Protein AF-0000000085037532 (afdb_homodimer)

Secondary structure (DSSP, 8-state):
-HHHHHHHHHHHS-EEHHHHHHHHHHHH-TT----HHHHHHHHHHHHHTTSEEEEE-SS-SS--EEEEE-HHHHHHHHHHHHSPPP-STTHHHHHHHHHTTGGGS-HHHHHHHHHHHHHHHHHHHHHHHHHHHHHHH-SSS-HHHHHHHHHHHHHHHHHHHHHHHHHHHHHHHHHHH-/-HHHHHHHHHHHS-EEHHHHHHHHHHHH-TT----HHHHHHHHHHHHHTTSEEEEE-SS-SS--EEEEE-HHHHHHHHHHHHSPPP-STTHHHHHHHHHHTGGGS-HHHHHHHHHHHHHHHHHHHHHHHHHHHHHHH-SSS-HHHHHHHHHHHHHHHHHHHHHHHHHHHHHHHHHHH-

Radius of gyration: 23.36 Å; Cα contacts (8 Å, |Δi|>4): 372; chains: 2; bounding box: 41×68×59 Å

InterPro domains:
  IPR005149 Transcription regulator PadR, N-terminal [PF03551] (6-78)
  IPR036388 Winged helix-like DNA-binding domain superfamily [G3DSA:1.10.10.10] (1-97)
  IPR036390 Winged helix DNA-binding domain superfamily [SSF46785] (3-176)

Structure (mmCIF, N/CA/C/O backbone):
data_AF-0000000085037532-model_v1
#
loop_
_entity.id
_entity.type
_entity.pdbx_description
1 polymer 'Transcriptional regulator, PadR family'
#
loop_
_atom_site.group_PDB
_atom_site.id
_atom_site.type_symbol
_atom_site.label_atom_id
_atom_site.label_alt_id
_atom_site.label_comp_id
_atom_site.label_asym_id
_atom_site.label_entity_id
_atom_site.label_seq_id
_atom_site.pdbx_PDB_ins_code
_atom_site.Cartn_x
_atom_site.Cartn_y
_atom_site.Cartn_z
_atom_site.occupancy
_atom_site.B_iso_or_equiv
_atom_site.auth_seq_id
_atom_site.auth_comp_id
_atom_site.auth_asym_id
_atom_site.auth_atom_id
_atom_site.pdbx_PDB_model_num
ATOM 1 N N . MET A 1 1 ? -7.027 13.961 -2.547 1 72 1 MET A N 1
ATOM 2 C CA . MET A 1 1 ? -6.051 13.57 -1.533 1 72 1 MET A CA 1
ATOM 3 C C . MET A 1 1 ? -4.891 14.562 -1.485 1 72 1 MET A C 1
ATOM 5 O O . MET A 1 1 ? -4.527 15.047 -0.413 1 72 1 MET A O 1
ATOM 9 N N . TYR A 1 2 ? -4.621 15.164 -2.596 1 84.19 2 TYR A N 1
ATOM 10 C CA . TYR A 1 2 ? -3.467 16.047 -2.576 1 84.19 2 TYR A CA 1
ATOM 11 C C . TYR A 1 2 ? -3.854 17.438 -2.07 1 84.19 2 TYR A C 1
ATOM 13 O O . TYR A 1 2 ? -3.02 18.156 -1.519 1 84.19 2 TYR A O 1
ATOM 21 N N . GLU A 1 3 ? -5.141 17.641 -2.223 1 92.69 3 GLU A N 1
ATOM 22 C CA . GLU A 1 3 ? -5.633 18.906 -1.706 1 92.69 3 GLU A CA 1
ATOM 23 C C . GLU A 1 3 ? -5.492 18.984 -0.189 1 92.69 3 GLU A C 1
ATOM 25 O O . GLU A 1 3 ? -5.039 20 0.35 1 92.69 3 GLU A O 1
ATOM 30 N N . LEU A 1 4 ? -5.898 17.938 0.462 1 93.31 4 LEU A N 1
ATOM 31 C CA . LEU A 1 4 ? -5.785 17.891 1.916 1 93.31 4 LEU A CA 1
ATOM 32 C C . LEU A 1 4 ? -4.328 18.016 2.352 1 93.31 4 LEU A C 1
ATOM 34 O O . LEU A 1 4 ? -4.023 18.75 3.295 1 93.31 4 LEU A O 1
ATOM 38 N N . PHE A 1 5 ? -3.496 17.375 1.651 1 90.75 5 PHE A N 1
ATOM 39 C CA . PHE A 1 5 ? -2.076 17.438 1.981 1 90.75 5 PHE A CA 1
ATOM 40 C C . PHE A 1 5 ? -1.549 18.859 1.847 1 90.75 5 PHE A C 1
ATOM 42 O O . PHE A 1 5 ? -0.904 19.375 2.762 1 90.75 5 PHE A O 1
ATOM 49 N N . VAL A 1 6 ? -1.817 19.484 0.755 1 92.81 6 VAL A N 1
ATOM 50 C CA . VAL A 1 6 ? -1.291 20.812 0.474 1 92.81 6 VAL A CA 1
ATOM 51 C C . VAL A 1 6 ? -1.832 21.812 1.496 1 92.81 6 VAL A C 1
ATOM 53 O O . VAL A 1 6 ? -1.067 22.562 2.102 1 92.81 6 VAL A O 1
ATOM 56 N N . LEU A 1 7 ? -3.107 21.781 1.647 1 96.06 7 LEU A N 1
ATOM 57 C CA . LEU A 1 7 ? -3.707 22.719 2.598 1 96.06 7 LEU A CA 1
ATOM 58 C C . LEU A 1 7 ? -3.203 22.453 4.012 1 96.06 7 LEU A C 1
ATOM 60 O O . LEU A 1 7 ? -2.957 23.391 4.773 1 96.06 7 LEU A O 1
ATOM 64 N N . GLY A 1 8 ? -3.111 21.156 4.312 1 93.81 8 GLY A N 1
ATOM 65 C CA . GLY A 1 8 ? -2.584 20.812 5.621 1 93.81 8 GLY A CA 1
ATOM 66 C C . GLY A 1 8 ? -1.182 21.344 5.863 1 93.81 8 GLY A C 1
ATOM 67 O O . GLY A 1 8 ? -0.888 21.875 6.934 1 93.81 8 GLY A O 1
ATOM 68 N N . GLN A 1 9 ? -0.351 21.188 4.875 1 91.06 9 GLN A N 1
ATOM 69 C CA . GLN A 1 9 ? 1.008 21.703 4.98 1 91.06 9 GLN A CA 1
ATOM 70 C C . GLN A 1 9 ? 1.006 23.219 5.148 1 91.06 9 GLN A C 1
ATOM 72 O O . GLN A 1 9 ? 1.756 23.766 5.965 1 91.06 9 GLN A O 1
ATOM 77 N N . LEU 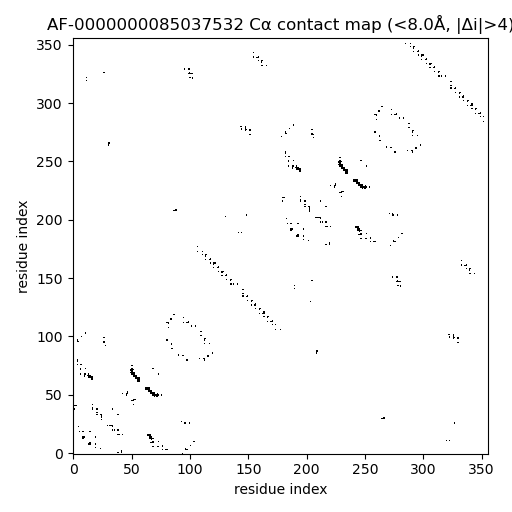A 1 10 ? 0.14 23.859 4.484 1 93.69 10 LEU A N 1
ATOM 78 C CA . LEU A 1 10 ? 0.091 25.312 4.496 1 93.69 10 LEU A CA 1
ATOM 79 C C . LEU A 1 10 ? -0.542 25.828 5.785 1 93.69 10 LEU A C 1
ATOM 81 O O . LEU A 1 10 ? -0.4 27 6.125 1 93.69 10 LEU A O 1
ATOM 85 N N . MET A 1 11 ? -1.295 25.016 6.441 1 94.25 11 MET A N 1
ATOM 86 C CA . MET A 1 11 ? -1.805 25.375 7.766 1 94.25 11 MET A CA 1
ATOM 87 C C . MET A 1 11 ? -0.66 25.656 8.734 1 94.25 11 MET A C 1
ATOM 89 O O . MET A 1 11 ? -0.802 26.453 9.648 1 94.25 11 MET A O 1
ATOM 93 N N . ASP A 1 12 ? 0.434 25 8.508 1 90.19 12 ASP A N 1
ATOM 94 C CA . ASP A 1 12 ? 1.577 25.141 9.406 1 90.19 12 ASP A CA 1
ATOM 95 C C . ASP A 1 12 ? 2.438 26.328 9.016 1 90.19 12 ASP A C 1
ATOM 97 O O . ASP A 1 12 ? 2.867 27.109 9.875 1 90.19 12 ASP A O 1
ATOM 101 N N . GLN A 1 13 ? 2.705 26.438 7.762 1 89.62 13 GLN A N 1
ATOM 102 C CA . GLN A 1 13 ? 3.51 27.547 7.273 1 89.62 13 GLN A CA 1
ATOM 103 C C . GLN A 1 13 ? 3.367 27.703 5.762 1 89.62 13 GLN A C 1
ATOM 105 O O . GLN A 1 13 ? 3.074 26.734 5.055 1 89.62 13 GLN A O 1
ATOM 110 N N . PRO A 1 14 ? 3.59 28.953 5.32 1 92.12 14 PRO A N 1
ATOM 111 C CA . PRO A 1 14 ? 3.668 29.125 3.867 1 92.12 14 PRO A CA 1
ATOM 112 C C . PRO A 1 14 ? 4.785 28.312 3.232 1 92.12 14 PRO A C 1
ATOM 114 O O . PRO A 1 14 ? 5.836 28.109 3.848 1 92.12 14 PRO A O 1
ATOM 117 N N . MET A 1 15 ? 4.496 27.781 2.062 1 91.44 15 MET A N 1
ATOM 118 C CA . MET A 1 15 ? 5.484 26.938 1.407 1 91.44 15 MET A CA 1
ATOM 119 C C . MET A 1 15 ? 5.484 27.156 -0.101 1 91.44 15 MET A C 1
ATOM 121 O O . MET A 1 15 ? 4.469 27.562 -0.673 1 91.44 15 MET A O 1
ATOM 125 N N . THR A 1 16 ? 6.664 26.938 -0.68 1 89.19 16 THR A N 1
ATOM 126 C CA . THR A 1 16 ? 6.762 26.922 -2.135 1 89.19 16 THR A CA 1
ATOM 127 C C . THR A 1 16 ? 6.336 25.562 -2.699 1 89.19 16 THR A C 1
ATOM 129 O O . THR A 1 16 ? 6.215 24.594 -1.957 1 89.19 16 THR A O 1
ATOM 132 N N . GLY A 1 17 ? 6.039 25.578 -4.031 1 86.31 17 GLY A N 1
ATOM 133 C CA . GLY A 1 17 ? 5.762 24.312 -4.68 1 86.31 17 GLY A CA 1
ATOM 134 C C . GLY A 1 17 ? 6.855 23.281 -4.465 1 86.31 17 GLY A C 1
ATOM 135 O O . GLY A 1 17 ? 6.574 22.094 -4.285 1 86.31 17 GLY A O 1
ATOM 136 N N . TYR A 1 18 ? 8.039 23.781 -4.426 1 83.44 18 TYR A N 1
ATOM 137 C CA . TYR A 1 18 ? 9.195 22.922 -4.215 1 83.44 18 TYR A CA 1
ATOM 138 C C . TYR A 1 18 ? 9.164 22.312 -2.816 1 83.44 18 TYR A C 1
ATOM 140 O O . TYR A 1 18 ? 9.406 21.109 -2.65 1 83.44 18 TYR A O 1
ATOM 148 N N . GLN A 1 19 ? 8.938 23.062 -1.861 1 84.81 19 GLN A N 1
ATOM 149 C CA . GLN A 1 19 ? 8.875 22.594 -0.481 1 84.81 19 GLN A CA 1
ATOM 150 C C . GLN A 1 19 ? 7.73 21.594 -0.29 1 84.81 19 GLN A C 1
ATOM 152 O O . GLN A 1 19 ? 7.883 20.594 0.407 1 84.81 19 GLN A O 1
ATOM 157 N N . LEU A 1 20 ? 6.613 21.844 -0.925 1 86.88 20 LEU A N 1
ATOM 158 C CA . LEU A 1 20 ? 5.453 20.969 -0.833 1 86.88 20 LEU A CA 1
ATOM 159 C C . LEU A 1 20 ? 5.758 19.609 -1.461 1 86.88 20 LEU A C 1
ATOM 161 O O . LEU A 1 20 ? 5.391 18.562 -0.907 1 86.88 20 LEU A O 1
ATOM 165 N N . ARG A 1 21 ? 6.43 19.656 -2.529 1 82.06 21 ARG A N 1
ATOM 166 C CA . ARG A 1 21 ? 6.805 18.406 -3.199 1 82.06 21 ARG A CA 1
ATOM 167 C C . ARG A 1 21 ? 7.75 17.578 -2.332 1 82.06 21 ARG A C 1
ATOM 169 O O . ARG A 1 21 ? 7.598 16.359 -2.229 1 82.06 21 ARG A O 1
ATOM 176 N N . LYS A 1 22 ? 8.688 18.188 -1.718 1 79.25 22 LYS A N 1
ATOM 177 C CA . LYS A 1 22 ? 9.641 17.5 -0.842 1 79.25 22 LYS A CA 1
ATOM 178 C C . LYS A 1 22 ? 8.938 16.891 0.368 1 79.25 22 LYS A C 1
ATOM 180 O O . LYS A 1 22 ? 9.25 15.781 0.78 1 79.25 22 LYS A O 1
ATOM 185 N N . ALA A 1 23 ? 7.996 17.641 0.864 1 78.94 23 ALA A N 1
ATOM 186 C CA . ALA A 1 23 ? 7.246 17.172 2.027 1 78.94 23 ALA A CA 1
ATOM 187 C C . ALA A 1 23 ? 6.391 15.961 1.672 1 78.94 23 ALA A C 1
ATOM 189 O O . ALA A 1 23 ? 6.242 15.039 2.479 1 78.94 23 ALA A O 1
ATOM 190 N N . LEU A 1 24 ? 5.805 16.016 0.572 1 77 24 LEU A N 1
ATOM 191 C CA . LEU A 1 24 ? 4.941 14.922 0.127 1 77 24 LEU A CA 1
ATOM 192 C C . LEU A 1 24 ? 5.723 13.617 0.015 1 77 24 LEU A C 1
ATOM 194 O O . LEU A 1 24 ? 5.207 12.547 0.343 1 77 24 LEU A O 1
ATOM 198 N N . LYS A 1 25 ? 6.93 13.641 -0.383 1 70.75 25 LYS A N 1
ATOM 199 C CA . LYS A 1 25 ? 7.781 12.461 -0.513 1 70.75 25 LYS A CA 1
ATOM 200 C C . LYS A 1 25 ? 7.98 11.773 0.835 1 70.75 25 LYS A C 1
ATOM 202 O O . LYS A 1 25 ? 8.039 10.547 0.91 1 70.75 25 LYS A O 1
ATOM 207 N N . PHE A 1 26 ? 7.977 12.57 1.818 1 66.5 26 PHE A N 1
ATOM 208 C CA . PHE A 1 26 ? 8.203 12.039 3.158 1 66.5 26 PHE A CA 1
ATOM 209 C C . PHE A 1 26 ? 6.941 11.367 3.691 1 66.5 26 PHE A C 1
ATOM 211 O O . PHE A 1 26 ? 7.02 10.445 4.504 1 66.5 26 PHE A O 1
ATOM 218 N N . ILE A 1 27 ? 5.816 11.844 3.178 1 64.19 27 ILE A N 1
ATOM 219 C CA . ILE A 1 27 ? 4.551 11.344 3.711 1 64.19 27 ILE A CA 1
ATOM 220 C C . ILE A 1 27 ? 4.164 10.047 3.002 1 64.19 27 ILE A C 1
ATOM 222 O O . ILE A 1 27 ? 3.744 9.086 3.645 1 64.19 27 ILE A O 1
ATOM 226 N N . VAL A 1 28 ? 4.168 10.07 1.724 1 63.44 28 VAL A N 1
ATOM 227 C CA . VAL A 1 28 ? 3.623 8.961 0.956 1 63.44 28 VAL A CA 1
ATOM 228 C C . VAL A 1 28 ? 4.691 7.879 0.775 1 63.44 28 VAL A C 1
ATOM 230 O O . VAL A 1 28 ? 4.367 6.707 0.575 1 63.44 28 VAL A O 1
ATOM 233 N N . GLY A 1 29 ? 5.855 8.102 1.158 1 62.69 29 GLY A N 1
ATOM 234 C CA . GLY A 1 29 ? 6.938 7.141 1.017 1 62.69 29 GLY A CA 1
ATOM 235 C C . GLY A 1 29 ? 7.762 7.348 -0.241 1 62.69 29 GLY A C 1
ATOM 236 O O . GLY A 1 29 ? 7.316 8.023 -1.175 1 62.69 29 GLY A O 1
ATOM 237 N N . GLU A 1 30 ? 8.891 6.898 -0.122 1 59.81 30 GLU A N 1
ATOM 238 C CA . GLU A 1 30 ? 9.883 7.102 -1.173 1 59.81 30 GLU A CA 1
ATOM 239 C C . GLU A 1 30 ? 9.414 6.512 -2.5 1 59.81 30 GLU A C 1
ATOM 241 O O . GLU A 1 30 ? 9.867 6.93 -3.566 1 59.81 30 GLU A O 1
ATOM 246 N N . GLU A 1 31 ? 8.469 5.703 -2.338 1 61.81 31 GLU A N 1
ATOM 247 C CA . GLU A 1 31 ? 8.031 5.02 -3.551 1 61.81 31 GLU A CA 1
ATOM 248 C C . GLU A 1 31 ? 7.02 5.855 -4.324 1 61.81 31 GLU A C 1
ATOM 250 O O . GLU A 1 31 ? 6.809 5.633 -5.52 1 61.81 31 GLU A O 1
ATOM 255 N N . GLN A 1 32 ? 6.422 6.801 -3.652 1 58.25 32 GLN A N 1
ATOM 256 C CA . GLN A 1 32 ? 5.375 7.594 -4.285 1 58.25 32 GLN A CA 1
ATOM 257 C C . GLN A 1 32 ? 5.922 8.922 -4.797 1 58.25 32 GLN A C 1
ATOM 259 O O . GLN A 1 32 ? 6.637 9.625 -4.078 1 58.25 32 GLN A O 1
ATOM 264 N N . THR A 1 33 ? 6.281 9.016 -6.164 1 55.62 33 THR A N 1
ATOM 265 C CA . THR A 1 33 ? 6.738 10.281 -6.738 1 55.62 33 THR A CA 1
ATOM 266 C C . THR A 1 33 ? 5.551 11.133 -7.172 1 55.62 33 THR A C 1
ATOM 268 O O . THR A 1 33 ? 4.691 10.68 -7.93 1 55.62 33 THR A O 1
ATOM 271 N N . VAL A 1 34 ? 5.039 11.906 -6.262 1 59.03 34 VAL A N 1
ATOM 272 C CA . VAL A 1 34 ? 4.09 12.883 -6.785 1 59.03 34 VAL A CA 1
ATOM 273 C C . VAL A 1 34 ? 4.797 13.812 -7.766 1 59.03 34 VAL A C 1
ATOM 275 O O . VAL A 1 34 ? 5.797 14.445 -7.418 1 59.03 34 VAL A O 1
ATOM 278 N N . SER A 1 35 ? 4.43 13.648 -8.961 1 60.62 35 SER A N 1
ATOM 279 C CA . SER A 1 35 ? 5.074 14.43 -10.008 1 60.62 35 SER A CA 1
ATOM 280 C C . SER A 1 35 ? 4.742 15.914 -9.867 1 60.62 35 SER A C 1
ATOM 282 O O . SER A 1 35 ? 3.736 16.281 -9.258 1 60.62 35 SER A O 1
ATOM 284 N N . TYR A 1 36 ? 5.668 16.781 -10.227 1 65.94 36 TYR A N 1
ATOM 285 C CA . TYR A 1 36 ? 5.473 18.219 -10.383 1 65.94 36 TYR A CA 1
ATOM 286 C C . TYR A 1 36 ? 4.219 18.5 -11.203 1 65.94 36 TYR A C 1
ATOM 288 O O . TYR A 1 36 ? 3.521 19.484 -10.953 1 65.94 36 TYR A O 1
ATOM 296 N N . GLY A 1 37 ? 3.932 17.594 -11.883 1 72.19 37 GLY A N 1
ATOM 297 C CA . GLY A 1 37 ? 2.801 17.781 -12.773 1 72.19 37 GLY A CA 1
ATOM 298 C C . GLY A 1 37 ? 1.463 17.734 -12.062 1 72.19 37 GLY A C 1
ATOM 299 O O . GLY A 1 37 ? 0.492 18.344 -12.508 1 72.19 37 GLY A O 1
ATOM 300 N N . VAL A 1 38 ? 1.479 17.219 -11 1 76.88 38 VAL A N 1
ATOM 301 C CA . VAL A 1 38 ? 0.219 17.109 -10.273 1 76.88 38 VAL A CA 1
ATOM 302 C C . VAL A 1 38 ? 0.084 18.266 -9.281 1 76.88 38 VAL A C 1
ATOM 304 O O . VAL A 1 38 ? -1.002 18.828 -9.117 1 76.88 38 VAL A O 1
ATOM 307 N N . LEU A 1 39 ? 1.181 18.75 -8.727 1 84.5 39 LEU A N 1
ATOM 308 C CA . LEU A 1 39 ? 1.165 19.719 -7.629 1 84.5 39 LEU A CA 1
ATOM 309 C C . LEU A 1 39 ? 0.857 21.109 -8.141 1 84.5 39 LEU A C 1
ATOM 311 O O . LEU A 1 39 ? 0.069 21.844 -7.527 1 84.5 39 LEU A O 1
ATOM 315 N N . TYR A 1 40 ? 1.45 21.406 -9.266 1 84.88 40 TYR A N 1
ATOM 316 C CA . TYR A 1 40 ? 1.337 22.781 -9.711 1 84.88 40 TYR A CA 1
ATOM 317 C C . TYR A 1 40 ? -0.071 23.078 -10.219 1 84.88 40 TYR A C 1
ATOM 319 O O . TYR A 1 40 ? -0.659 24.109 -9.867 1 84.88 40 TYR A O 1
ATOM 327 N N . PRO A 1 41 ? -0.595 22.266 -11.023 1 90.31 41 PRO A N 1
ATOM 328 C CA . PRO A 1 41 ? -1.999 22.484 -11.383 1 90.31 41 PRO A CA 1
ATOM 329 C C . PRO A 1 41 ? -2.916 22.547 -10.156 1 90.31 41 PRO A C 1
ATOM 331 O O . PRO A 1 41 ? -3.885 23.297 -10.141 1 90.31 41 PRO A O 1
ATOM 334 N N . LEU A 1 42 ? -2.613 21.812 -9.18 1 92.5 42 LEU A N 1
ATOM 335 C CA . LEU A 1 42 ? -3.398 21.828 -7.953 1 92.5 42 LEU A CA 1
ATOM 336 C C . LEU A 1 42 ? -3.277 23.172 -7.25 1 92.5 42 LEU A C 1
ATOM 338 O O . LEU A 1 42 ? -4.277 23.734 -6.797 1 92.5 42 LEU A O 1
ATOM 342 N N . LEU A 1 43 ? -2.094 23.656 -7.215 1 92.81 43 LEU A N 1
ATOM 343 C CA . LEU A 1 43 ? -1.884 24.953 -6.586 1 92.81 43 LEU A CA 1
ATOM 344 C C . LEU A 1 43 ? -2.639 26.047 -7.336 1 92.81 43 LEU A C 1
ATOM 346 O O . LEU A 1 43 ? -3.227 26.938 -6.719 1 92.81 43 LEU A O 1
ATOM 350 N N . ASP A 1 44 ? -2.59 25.938 -8.617 1 92.81 44 ASP A N 1
ATOM 351 C CA . ASP A 1 44 ? -3.314 26.891 -9.438 1 92.81 44 ASP A CA 1
ATOM 352 C C . ASP A 1 44 ? -4.816 26.828 -9.164 1 92.81 44 ASP A C 1
ATOM 354 O O . ASP A 1 44 ? -5.477 27.859 -9.055 1 92.81 44 ASP A O 1
ATOM 358 N N . LYS A 1 45 ? -5.297 25.656 -9.102 1 96.25 45 LYS A N 1
ATOM 359 C CA . LYS A 1 45 ? -6.715 25.453 -8.82 1 96.25 45 LYS A CA 1
ATOM 360 C C . LYS A 1 45 ? -7.094 26.016 -7.453 1 96.25 45 LYS A C 1
ATOM 362 O O . LYS A 1 45 ? -8.125 26.672 -7.312 1 96.25 45 LYS A O 1
ATOM 367 N N . LEU A 1 46 ? -6.305 25.781 -6.465 1 97.19 46 LEU A N 1
ATOM 368 C CA . LEU A 1 46 ? -6.559 26.281 -5.113 1 97.19 46 LEU A CA 1
ATOM 369 C C . LEU A 1 46 ? -6.543 27.797 -5.078 1 97.19 46 LEU A C 1
ATOM 371 O O . LEU A 1 46 ? -7.34 28.422 -4.363 1 97.19 46 LEU A O 1
ATOM 375 N N . LYS A 1 47 ? -5.633 28.359 -5.793 1 96.31 47 LYS A N 1
ATOM 376 C CA . LYS A 1 47 ? -5.555 29.812 -5.895 1 96.31 47 LYS A CA 1
ATOM 377 C C . LYS A 1 47 ? -6.809 30.391 -6.547 1 96.31 47 LYS A C 1
ATOM 379 O O . LYS A 1 47 ? -7.371 31.375 -6.062 1 96.31 47 LYS A O 1
ATOM 384 N N . GLN A 1 48 ? -7.176 29.75 -7.617 1 96.69 48 GLN A N 1
ATOM 385 C CA . GLN A 1 48 ? -8.375 30.188 -8.328 1 96.69 48 GLN A CA 1
ATOM 386 C C . GLN A 1 48 ? -9.602 30.125 -7.426 1 96.69 48 GLN A C 1
ATOM 388 O O . GLN A 1 48 ? -10.5 30.969 -7.527 1 96.69 48 GLN A O 1
ATOM 393 N N . GLN A 1 49 ? -9.609 29.172 -6.57 1 97.56 49 GLN A N 1
ATOM 394 C CA . GLN A 1 49 ? -10.727 28.969 -5.652 1 97.56 49 GLN A CA 1
ATOM 395 C C . GLN A 1 49 ? -10.57 29.844 -4.402 1 97.56 49 GLN A C 1
ATOM 397 O O . GLN A 1 49 ? -11.383 29.766 -3.482 1 97.56 49 GLN A O 1
ATOM 402 N N . GLN A 1 50 ? -9.492 30.578 -4.34 1 97.75 50 GLN A N 1
ATOM 403 C CA . GLN A 1 50 ? -9.188 31.516 -3.273 1 97.75 50 GLN A CA 1
ATOM 404 C C . GLN A 1 50 ? -8.945 30.797 -1.952 1 97.75 50 GLN A C 1
ATOM 406 O O . GLN A 1 50 ? -9.234 31.344 -0.881 1 97.75 50 GLN A O 1
ATOM 411 N N . LEU A 1 51 ? -8.516 29.578 -2.08 1 98.25 51 LEU A N 1
ATOM 412 C CA . LEU A 1 51 ? -8.18 28.797 -0.892 1 98.25 51 LEU A CA 1
ATOM 413 C C . LEU A 1 51 ? -6.75 29.078 -0.445 1 98.25 51 LEU A C 1
ATOM 415 O O . LEU A 1 51 ? -6.395 28.812 0.707 1 98.25 51 LEU A O 1
ATOM 419 N N . ILE A 1 52 ? -5.934 29.5 -1.396 1 97.94 52 ILE A N 1
ATOM 420 C CA . ILE A 1 52 ? -4.574 29.922 -1.091 1 97.94 52 ILE A CA 1
ATOM 421 C C . ILE A 1 52 ? -4.262 31.219 -1.852 1 97.94 52 ILE A C 1
ATOM 423 O O . ILE A 1 52 ? -4.988 31.594 -2.775 1 97.94 52 ILE A O 1
ATOM 427 N N . LYS A 1 53 ? -3.256 31.938 -1.354 1 96.56 53 LYS A N 1
ATOM 428 C CA . LYS A 1 53 ? -2.643 33.031 -2.074 1 96.56 53 LYS A CA 1
ATOM 429 C C . LYS A 1 53 ? -1.169 32.781 -2.363 1 96.56 53 LYS A C 1
ATOM 431 O O . LYS A 1 53 ? -0.514 32.031 -1.62 1 96.56 53 LYS A O 1
ATOM 436 N N . GLN A 1 54 ? -0.76 33.156 -3.525 1 90.94 54 GLN A N 1
ATOM 437 C CA . GLN A 1 54 ? 0.646 32.969 -3.875 1 90.94 54 GLN A CA 1
ATOM 438 C C . GLN A 1 54 ? 1.336 34.312 -4.07 1 90.94 54 GLN A C 1
ATOM 440 O O . GLN A 1 54 ? 0.822 35.188 -4.777 1 90.94 54 GLN A O 1
ATOM 445 N N . ASN A 1 55 ? 2.291 34.594 -3.275 1 83.38 55 ASN A N 1
ATOM 446 C CA . ASN A 1 55 ? 3.059 35.812 -3.369 1 83.38 55 ASN A CA 1
ATOM 447 C C . ASN A 1 55 ? 4.496 35.562 -3.811 1 83.38 55 ASN A C 1
ATOM 449 O O . ASN A 1 55 ? 5.07 34.531 -3.482 1 83.38 55 ASN A O 1
ATOM 453 N N . ALA A 1 56 ? 4.914 36.438 -4.824 1 72 56 ALA A N 1
ATOM 454 C CA . ALA A 1 56 ? 6.309 36.344 -5.25 1 72 56 ALA A CA 1
ATOM 455 C C . ALA A 1 56 ? 7.254 36.5 -4.062 1 72 56 ALA A C 1
ATOM 457 O O . ALA A 1 56 ? 6.984 37.312 -3.154 1 72 56 ALA A O 1
ATOM 458 N N . THR A 1 57 ? 8.047 35.469 -3.869 1 63 57 THR A N 1
ATOM 459 C CA . THR A 1 57 ? 9.039 35.656 -2.811 1 63 57 THR A CA 1
ATOM 460 C C . THR A 1 57 ? 10.07 36.719 -3.195 1 63 57 THR A C 1
ATOM 462 O O . THR A 1 57 ? 10.383 36.875 -4.375 1 63 57 THR A O 1
ATOM 465 N N . ALA A 1 58 ? 10.258 37.781 -2.26 1 56.38 58 ALA A N 1
ATOM 466 C CA . ALA A 1 58 ? 11.211 38.875 -2.496 1 56.38 58 ALA A CA 1
ATOM 467 C C . ALA A 1 58 ? 12.523 38.344 -3.061 1 56.38 58 ALA A C 1
ATOM 469 O O . ALA A 1 58 ? 13.148 38.969 -3.914 1 56.38 58 ALA A O 1
ATOM 470 N N . ASN A 1 59 ? 13.148 37.531 -2.293 1 52.12 59 ASN A N 1
ATOM 471 C CA . ASN A 1 59 ? 14.562 37.312 -2.543 1 52.12 59 ASN A CA 1
ATOM 472 C C . ASN A 1 59 ? 14.773 36.375 -3.725 1 52.12 59 ASN A C 1
ATOM 474 O O . ASN A 1 59 ? 15.914 36 -4.035 1 52.12 59 ASN A O 1
ATOM 478 N N . ALA A 1 60 ? 13.789 35.531 -4.02 1 50.97 60 ALA A N 1
ATOM 479 C CA . ALA A 1 60 ? 14.281 34.438 -4.832 1 50.97 60 ALA A CA 1
ATOM 480 C C . ALA A 1 60 ? 14.344 34.812 -6.309 1 50.97 60 ALA A C 1
ATOM 482 O O . ALA A 1 60 ? 13.453 35.5 -6.812 1 50.97 60 ALA A O 1
ATOM 483 N N . THR A 1 61 ? 15.531 35.031 -6.742 1 47.44 61 THR A N 1
ATOM 484 C CA . THR A 1 61 ? 15.852 35.156 -8.164 1 47.44 61 THR A CA 1
ATOM 485 C C . THR A 1 61 ? 14.805 34.438 -9.008 1 47.44 61 THR A C 1
ATOM 487 O O . THR A 1 61 ? 14.484 34.875 -10.117 1 47.44 61 THR A O 1
ATOM 490 N N . ARG A 1 62 ? 14.906 33.156 -8.773 1 53.19 62 ARG A N 1
ATOM 491 C CA . ARG A 1 62 ? 13.953 32.406 -9.602 1 53.19 62 ARG A CA 1
ATOM 492 C C . ARG A 1 62 ? 12.555 32.438 -9 1 53.19 62 ARG A C 1
ATOM 494 O O . ARG A 1 62 ? 12.398 32.375 -7.785 1 53.19 62 ARG A O 1
ATOM 501 N N . SER A 1 63 ? 11.594 33.031 -9.602 1 55.34 63 SER A N 1
ATOM 502 C CA . SER A 1 63 ? 10.195 33.344 -9.359 1 55.34 63 SER A CA 1
ATOM 503 C C . SER A 1 63 ? 9.508 32.281 -8.516 1 55.34 63 SER A C 1
ATOM 505 O O . SER A 1 63 ? 8.711 31.5 -9.023 1 55.34 63 SER A O 1
ATOM 507 N N . GLN A 1 64 ? 10.141 31.781 -7.426 1 69.06 64 GLN A N 1
ATOM 508 C CA . GLN A 1 64 ? 9.406 30.781 -6.676 1 69.06 64 GLN A CA 1
ATOM 509 C C . GLN A 1 64 ? 8.32 31.406 -5.809 1 69.06 64 GLN A C 1
ATOM 511 O O . GLN A 1 64 ? 8.586 32.375 -5.082 1 69.06 64 GLN A O 1
ATOM 516 N N . LYS A 1 65 ? 7.055 31.188 -6.148 1 83.94 65 LYS A N 1
ATOM 517 C CA . LYS A 1 65 ? 5.895 31.719 -5.441 1 83.94 65 LYS A CA 1
ATOM 518 C C . LYS A 1 65 ? 5.613 30.938 -4.164 1 83.94 65 LYS A C 1
ATOM 520 O O . LYS A 1 65 ? 5.68 29.703 -4.16 1 83.94 65 LYS A O 1
ATOM 525 N N . GLN A 1 66 ? 5.566 31.703 -3.08 1 91.94 66 GLN A N 1
ATOM 526 C CA . GLN A 1 66 ? 5.16 31.109 -1.817 1 91.94 66 GLN A CA 1
ATOM 527 C C . GLN A 1 66 ? 3.639 31.047 -1.697 1 91.94 66 GLN A C 1
ATOM 529 O O . GLN A 1 66 ? 2.957 32.062 -1.922 1 91.94 66 GLN A O 1
ATOM 534 N N . ALA A 1 67 ? 3.209 29.891 -1.39 1 94.69 67 ALA A N 1
ATOM 535 C CA . ALA A 1 67 ? 1.774 29.703 -1.18 1 94.69 67 ALA A CA 1
ATOM 536 C C . ALA A 1 67 ? 1.407 29.891 0.289 1 94.69 67 ALA A C 1
ATOM 538 O O . ALA A 1 67 ? 2.121 29.438 1.181 1 94.69 67 ALA A O 1
ATOM 539 N N . GLU A 1 68 ? 0.375 30.703 0.48 1 96.56 68 GLU A N 1
ATOM 540 C CA . GLU A 1 68 ? -0.185 30.922 1.811 1 96.56 68 GLU A CA 1
ATOM 541 C C . GLU A 1 68 ? -1.669 30.578 1.849 1 96.56 68 GLU A C 1
ATOM 543 O O . GLU A 1 68 ? -2.412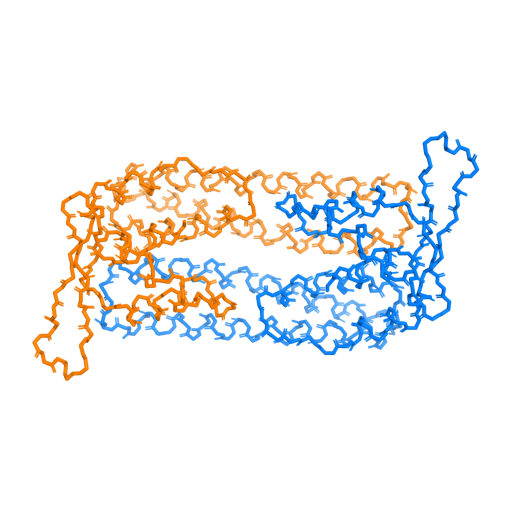 30.891 0.918 1 96.56 68 GLU A O 1
ATOM 548 N N . ILE A 1 69 ? -2.045 29.906 2.918 1 97.38 69 ILE A N 1
ATOM 549 C CA . ILE A 1 69 ? -3.436 29.484 3.041 1 97.38 69 ILE A CA 1
ATOM 550 C C . ILE A 1 69 ? -4.305 30.656 3.457 1 97.38 69 ILE A C 1
ATOM 552 O O . ILE A 1 69 ? -3.869 31.516 4.227 1 97.38 69 ILE A O 1
ATOM 556 N N . THR A 1 70 ? -5.504 30.766 2.947 1 98.12 70 THR A N 1
ATOM 557 C CA . THR A 1 70 ? -6.469 31.797 3.305 1 98.12 70 THR A CA 1
ATOM 558 C C . THR A 1 70 ? -7.438 31.281 4.367 1 98.12 70 THR A C 1
ATOM 560 O O . THR A 1 70 ? -7.352 30.125 4.789 1 98.12 70 THR A O 1
ATOM 563 N N . ALA A 1 71 ? -8.352 32.219 4.871 1 98.06 71 ALA A N 1
ATOM 564 C CA . ALA A 1 71 ? -9.398 31.797 5.805 1 98.06 71 ALA A CA 1
ATOM 565 C C . ALA A 1 71 ? -10.289 30.719 5.195 1 98.06 71 ALA A C 1
ATOM 567 O O . ALA A 1 71 ? -10.664 29.75 5.871 1 98.06 71 ALA A O 1
ATOM 568 N N . ALA A 1 72 ? -10.602 30.875 3.969 1 98.31 72 ALA A N 1
ATOM 569 C CA . ALA A 1 72 ? -11.406 29.891 3.262 1 98.31 72 ALA A CA 1
ATOM 570 C C . ALA A 1 72 ? -10.656 28.562 3.135 1 98.31 72 ALA A C 1
ATOM 572 O O . ALA A 1 72 ? -11.258 27.5 3.23 1 98.31 72 ALA A O 1
ATOM 573 N N . GLY A 1 73 ? -9.359 28.641 2.852 1 98.25 73 GLY A N 1
ATOM 574 C CA . GLY A 1 73 ? -8.523 27.453 2.787 1 98.25 73 GLY A CA 1
ATOM 575 C C . GLY A 1 73 ? -8.469 26.688 4.098 1 98.25 73 GLY A C 1
ATOM 576 O O . GLY A 1 73 ? -8.469 25.453 4.105 1 98.25 73 GLY A O 1
ATOM 577 N N . ARG A 1 74 ? -8.422 27.469 5.176 1 97.81 74 ARG A N 1
ATOM 578 C CA . ARG A 1 74 ? -8.422 26.844 6.5 1 97.81 74 ARG A CA 1
ATOM 579 C C . ARG A 1 74 ? -9.711 26.078 6.754 1 97.81 74 ARG A C 1
ATOM 581 O O . ARG A 1 74 ? -9.68 24.969 7.297 1 97.81 74 ARG A O 1
ATOM 588 N N . GLN A 1 75 ? -10.789 26.719 6.359 1 97.81 75 GLN A N 1
ATOM 589 C CA . GLN A 1 75 ? -12.07 26.047 6.512 1 97.81 75 GLN A CA 1
ATOM 590 C C . GLN A 1 75 ? -12.141 24.797 5.652 1 97.81 75 GLN A C 1
ATOM 592 O O . GLN A 1 75 ? -12.641 23.75 6.098 1 97.81 75 GLN A O 1
ATOM 597 N N . GLN A 1 76 ? -11.648 24.906 4.461 1 97.69 76 GLN A N 1
ATOM 598 C CA . GLN A 1 76 ? -11.641 23.766 3.555 1 97.69 76 GLN A CA 1
ATOM 599 C C . GLN A 1 76 ? -10.789 22.625 4.113 1 97.69 76 GLN A C 1
ATOM 601 O O . GLN A 1 76 ? -11.164 21.453 3.998 1 97.69 76 GLN A O 1
ATOM 606 N N . PHE A 1 77 ? -9.688 22.984 4.668 1 97.56 77 PHE A N 1
ATOM 607 C CA . PHE A 1 77 ? -8.852 21.984 5.309 1 97.56 77 PHE A CA 1
ATOM 608 C C . PHE A 1 77 ? -9.648 21.203 6.359 1 97.56 77 PHE A C 1
ATOM 610 O O . PHE A 1 77 ? -9.633 19.984 6.375 1 97.56 77 PHE A O 1
ATOM 617 N N . HIS A 1 78 ? -10.305 21.906 7.188 1 96.75 78 HIS A N 1
ATOM 618 C CA . HIS A 1 78 ? -11.047 21.281 8.273 1 96.75 78 HIS A CA 1
ATOM 619 C C . HIS A 1 78 ? -12.172 20.406 7.73 1 96.75 78 HIS A C 1
ATOM 621 O O . HIS A 1 78 ? -12.406 19.297 8.242 1 96.75 78 HIS A O 1
ATOM 627 N N . ASP A 1 79 ? -12.812 20.891 6.695 1 96.81 79 ASP A N 1
ATOM 628 C CA . ASP A 1 79 ? -13.867 20.109 6.07 1 96.81 79 ASP A CA 1
ATOM 629 C C . ASP A 1 79 ? -13.32 18.797 5.508 1 96.81 79 ASP A C 1
ATOM 631 O O . ASP A 1 79 ? -13.914 17.734 5.695 1 96.81 79 ASP A O 1
ATOM 635 N N . LEU A 1 80 ? -12.203 18.875 4.855 1 96.25 80 LEU A N 1
ATOM 636 C CA . LEU A 1 80 ? -11.609 17.734 4.18 1 96.25 80 LEU A CA 1
ATOM 637 C C . LEU A 1 80 ? -11.086 16.719 5.195 1 96.25 80 LEU A C 1
ATOM 639 O O . LEU A 1 80 ? -11.281 15.508 5.031 1 96.25 80 LEU A O 1
ATOM 643 N N . VAL A 1 81 ? -10.414 17.203 6.227 1 95.88 81 VAL A N 1
ATOM 644 C CA . VAL A 1 81 ? -9.75 16.312 7.168 1 95.88 81 VAL A CA 1
ATOM 645 C C . VAL A 1 81 ? -10.805 15.539 7.965 1 95.88 81 VAL A C 1
ATOM 647 O O . VAL A 1 81 ? -10.555 14.414 8.414 1 95.88 81 VAL A O 1
ATOM 650 N N . LEU A 1 82 ? -12.023 16.109 8.117 1 95.44 82 LEU A N 1
ATOM 651 C CA . LEU A 1 82 ? -13.078 15.477 8.906 1 95.44 82 LEU A CA 1
ATOM 652 C C . LEU A 1 82 ? -14.055 14.727 8.008 1 95.44 82 LEU A C 1
ATOM 654 O O . LEU A 1 82 ? -14.953 14.039 8.5 1 95.44 82 LEU A O 1
ATOM 658 N N . GLU A 1 83 ? -13.891 14.867 6.742 1 94.75 83 GLU A N 1
ATOM 659 C CA . GLU A 1 83 ? -14.773 14.188 5.789 1 94.75 83 GLU A CA 1
ATOM 660 C C . GLU A 1 83 ? -14.656 12.672 5.922 1 94.75 83 GLU A C 1
ATOM 662 O O . GLU A 1 83 ? -13.555 12.133 6.055 1 94.75 83 GLU A O 1
ATOM 667 N N . PRO A 1 84 ? -15.812 11.992 5.965 1 90.38 84 PRO A N 1
ATOM 668 C CA . PRO A 1 84 ? -15.75 10.523 5.977 1 90.38 84 PRO A CA 1
ATOM 669 C C . PRO A 1 84 ? -14.93 9.961 4.82 1 90.38 84 PRO A C 1
ATOM 671 O O . PRO A 1 84 ? -14.953 10.508 3.715 1 90.38 84 PRO A O 1
ATOM 674 N N . VAL A 1 85 ? -14.203 8.906 5.16 1 89.69 85 VAL A N 1
ATOM 675 C CA . VAL A 1 85 ? -13.312 8.328 4.16 1 89.69 85 VAL A CA 1
ATOM 676 C C . VAL A 1 85 ? -14.008 7.164 3.459 1 89.69 85 VAL A C 1
ATOM 678 O O . VAL A 1 85 ? -14.539 6.266 4.113 1 89.69 85 VAL A O 1
ATOM 681 N N . THR A 1 86 ? -14.008 7.254 2.156 1 83.44 86 THR A N 1
ATOM 682 C CA . THR A 1 86 ? -14.547 6.164 1.352 1 83.44 86 THR A CA 1
ATOM 683 C C . THR A 1 86 ? -13.555 5.012 1.263 1 83.44 86 THR A C 1
ATOM 685 O O . THR A 1 86 ? -12.352 5.234 1.126 1 83.44 86 THR A O 1
ATOM 688 N N . ILE A 1 87 ? -14.141 3.846 1.322 1 79 87 ILE A N 1
ATOM 689 C CA . ILE A 1 87 ? -13.281 2.666 1.283 1 79 87 ILE A CA 1
ATOM 690 C C . ILE A 1 87 ? -12.906 2.344 -0.163 1 79 87 ILE A C 1
ATOM 692 O O . ILE A 1 87 ? -13.766 1.951 -0.957 1 79 87 ILE A O 1
ATOM 696 N N . ASN A 1 88 ? -11.664 2.545 -0.471 1 78.94 88 ASN A N 1
ATOM 697 C CA . ASN A 1 88 ? -11.102 2.213 -1.777 1 78.94 88 ASN A CA 1
ATOM 698 C C . ASN A 1 88 ? -9.586 2.059 -1.714 1 78.94 88 ASN A C 1
ATOM 700 O O . ASN A 1 88 ? -9.023 1.879 -0.634 1 78.94 88 ASN A O 1
ATOM 704 N N . LYS A 1 89 ? -8.93 2.039 -2.822 1 75.12 89 LYS A N 1
ATOM 705 C CA . LYS A 1 89 ? -7.492 1.792 -2.885 1 75.12 89 LYS A CA 1
ATOM 706 C C . LYS A 1 89 ? -6.707 2.947 -2.271 1 75.12 89 LYS A C 1
ATOM 708 O O . LYS A 1 89 ? -5.539 2.789 -1.909 1 75.12 89 LYS A O 1
ATOM 713 N N . GLN A 1 90 ? -7.273 4.102 -2.084 1 80.06 90 GLN A N 1
ATOM 714 C CA . GLN A 1 90 ? -6.578 5.281 -1.574 1 80.06 90 GLN A CA 1
ATOM 715 C C . GLN A 1 90 ? -6.879 5.496 -0.092 1 80.06 90 GLN A C 1
ATOM 717 O O . GLN A 1 90 ? -6.332 6.406 0.53 1 80.06 90 GLN A O 1
ATOM 722 N N . THR A 1 91 ? -7.707 4.602 0.459 1 87.62 91 THR A N 1
ATOM 723 C CA . THR A 1 91 ? -8.188 4.797 1.822 1 87.62 91 THR A CA 1
ATOM 724 C C . THR A 1 91 ? -7.016 4.848 2.803 1 87.62 91 THR A C 1
ATOM 726 O O . THR A 1 91 ? -6.957 5.73 3.66 1 87.62 91 THR A O 1
ATOM 729 N N . GLN A 1 92 ? -6.09 3.914 2.633 1 86.94 92 GLN A N 1
ATOM 730 C CA . GLN A 1 92 ? -4.934 3.863 3.525 1 86.94 92 GLN A CA 1
ATOM 731 C C . GLN A 1 92 ? -4.137 5.16 3.465 1 86.94 92 GLN A C 1
ATOM 733 O O . GLN A 1 92 ? -3.787 5.73 4.5 1 86.94 92 GLN A O 1
ATOM 738 N N . LEU A 1 93 ? -3.898 5.598 2.342 1 84.69 93 LEU A N 1
ATOM 739 C CA . LEU A 1 93 ? -3.137 6.824 2.137 1 84.69 93 LEU A CA 1
ATOM 740 C C . LEU A 1 93 ? -3.875 8.023 2.713 1 84.69 93 LEU A C 1
ATOM 742 O O . LEU A 1 93 ? -3.26 8.914 3.311 1 84.69 93 LEU A O 1
ATOM 746 N N . THR A 1 94 ? -5.172 8.055 2.514 1 89.56 94 THR A N 1
ATOM 747 C CA . THR A 1 94 ? -5.984 9.156 3.025 1 89.56 94 THR A CA 1
ATOM 748 C C . THR A 1 94 ? -5.855 9.258 4.543 1 89.56 94 THR A C 1
ATOM 750 O O . THR A 1 94 ? -5.676 10.352 5.082 1 89.56 94 THR A O 1
ATOM 753 N N . PHE A 1 95 ? -5.93 8.164 5.184 1 90.31 95 PHE A N 1
ATOM 754 C CA . PHE A 1 95 ? -5.816 8.164 6.637 1 90.31 95 PHE A CA 1
ATOM 755 C C . PHE A 1 95 ? -4.41 8.57 7.07 1 90.31 95 PHE A C 1
ATOM 757 O O . PHE A 1 95 ? -4.238 9.258 8.078 1 90.31 95 PHE A O 1
ATOM 764 N N . GLN A 1 96 ? -3.473 8.125 6.312 1 87.88 96 GLN A N 1
ATOM 765 C CA . GLN A 1 96 ? -2.102 8.516 6.629 1 87.88 96 GLN A CA 1
ATOM 766 C C . GLN A 1 96 ? -1.921 10.023 6.535 1 87.88 96 GLN A C 1
ATOM 768 O O . GLN A 1 96 ? -1.265 10.633 7.387 1 87.88 96 GLN A O 1
ATOM 773 N N . ILE A 1 97 ? -2.492 10.625 5.617 1 89.19 97 ILE A N 1
ATOM 774 C CA . ILE A 1 97 ? -2.414 12.07 5.453 1 89.19 97 ILE A CA 1
ATOM 775 C C . ILE A 1 97 ? -3.164 12.758 6.59 1 89.19 97 ILE A C 1
ATOM 777 O O . ILE A 1 97 ? -2.658 13.711 7.188 1 89.19 97 ILE A O 1
ATOM 781 N N . LYS A 1 98 ? -4.387 12.281 6.852 1 92.75 98 LYS A N 1
ATOM 782 C CA . LYS A 1 98 ? -5.16 12.859 7.949 1 92.75 98 LYS A CA 1
ATOM 783 C C . LYS A 1 98 ? -4.371 12.82 9.258 1 92.75 98 LYS A C 1
ATOM 785 O O . LYS A 1 98 ? -4.348 13.797 10 1 92.75 98 LYS A O 1
ATOM 790 N N . CYS A 1 99 ? -3.688 11.727 9.484 1 91.06 99 CYS A N 1
ATOM 791 C CA . CYS A 1 99 ? -2.969 11.523 10.742 1 91.06 99 CYS A CA 1
ATOM 792 C C . CYS A 1 99 ? -1.749 12.43 10.82 1 91.06 99 CYS A C 1
ATOM 794 O O . CYS A 1 99 ? -1.252 12.711 11.914 1 91.06 99 CYS A O 1
ATOM 796 N N . ARG A 1 100 ? -1.282 12.93 9.711 1 88.06 100 ARG A N 1
ATOM 797 C CA . ARG A 1 100 ? -0.14 13.836 9.68 1 88.06 100 ARG A CA 1
ATOM 798 C C . ARG A 1 100 ? -0.517 15.211 10.219 1 88.06 100 ARG A C 1
ATOM 800 O O . ARG A 1 100 ? 0.356 16.016 10.555 1 88.06 100 ARG A O 1
ATOM 807 N N . PHE A 1 101 ? -1.803 15.445 10.328 1 91.81 101 PHE A N 1
ATOM 808 C CA . PHE A 1 101 ? -2.232 16.797 10.703 1 91.81 101 PHE A CA 1
ATOM 809 C C . PHE A 1 101 ? -3.111 16.75 11.945 1 91.81 101 PHE A C 1
ATOM 811 O O . PHE A 1 101 ? -3.953 17.625 12.148 1 91.81 101 PHE A O 1
ATOM 818 N N . LEU A 1 102 ? -2.934 15.75 12.734 1 92.12 102 LEU A N 1
ATOM 819 C CA . LEU A 1 102 ? -3.729 15.617 13.953 1 92.12 102 LEU A CA 1
ATOM 820 C C . LEU A 1 102 ? -3.496 16.812 14.883 1 92.12 102 LEU A C 1
ATOM 822 O O . LEU A 1 102 ? -4.41 17.234 15.594 1 92.12 102 LEU A O 1
ATOM 826 N N . HIS A 1 103 ? -2.309 17.391 14.867 1 90 103 HIS A N 1
ATOM 827 C CA . HIS A 1 103 ? -1.963 18.5 15.75 1 90 103 HIS A CA 1
ATOM 828 C C . HIS A 1 103 ? -2.811 19.734 15.453 1 90 103 HIS A C 1
ATOM 830 O O . HIS A 1 103 ? -2.902 20.641 16.281 1 90 103 HIS A O 1
ATOM 836 N N . LEU A 1 104 ? -3.4 19.766 14.266 1 93.56 104 LEU A N 1
ATOM 837 C CA . LEU A 1 104 ? -4.199 20.922 13.844 1 93.56 104 LEU A CA 1
ATOM 838 C C . LEU A 1 104 ? -5.66 20.75 14.258 1 93.56 104 LEU A C 1
ATOM 840 O O . LEU A 1 104 ? -6.48 21.641 14.039 1 93.56 104 LEU A O 1
ATOM 844 N N . LEU A 1 105 ? -5.984 19.625 14.898 1 94.81 105 LEU A N 1
ATOM 845 C CA . LEU A 1 105 ? -7.363 19.281 15.234 1 94.81 105 LEU A CA 1
ATOM 846 C C . LEU A 1 105 ? -7.59 19.328 16.734 1 94.81 105 LEU A C 1
ATOM 848 O O . LEU A 1 105 ? -6.641 19.219 17.516 1 94.81 105 LEU A O 1
ATOM 852 N N . THR A 1 106 ? -8.867 19.547 17.094 1 94.31 106 THR A N 1
ATOM 853 C CA . THR A 1 106 ? -9.234 19.438 18.5 1 94.31 106 THR A CA 1
ATOM 854 C C . THR A 1 106 ? -9.156 17.984 18.969 1 94.31 106 THR A C 1
ATOM 856 O O . THR A 1 106 ? -9.094 17.078 18.156 1 94.31 106 THR A O 1
ATOM 859 N N . GLY A 1 107 ? -9.141 17.781 20.25 1 93.31 107 GLY A N 1
ATOM 860 C CA . GLY A 1 107 ? -9.109 16.438 20.797 1 93.31 107 GLY A CA 1
ATOM 861 C C . GLY A 1 107 ? -10.234 15.562 20.281 1 93.31 107 GLY A C 1
ATOM 862 O O . GLY A 1 107 ? -10 14.406 19.906 1 93.31 107 GLY A O 1
ATOM 863 N N . ASP A 1 108 ? -11.445 16.125 20.25 1 94.62 108 ASP A N 1
ATOM 864 C CA . ASP A 1 108 ? -12.602 15.383 19.766 1 94.62 108 ASP A CA 1
ATOM 865 C C . ASP A 1 108 ? -12.438 15.031 18.281 1 94.62 108 ASP A C 1
ATOM 867 O O . ASP A 1 108 ? -12.789 13.93 17.859 1 94.62 108 ASP A O 1
ATOM 871 N N . GLU A 1 109 ? -11.914 15.922 17.547 1 95.19 109 GLU A N 1
ATOM 872 C CA . GLU A 1 109 ? -11.711 15.703 16.125 1 95.19 109 GLU A CA 1
ATOM 873 C C . GLU A 1 109 ? -10.633 14.656 15.867 1 95.19 109 GLU A C 1
ATOM 875 O O . GLU A 1 109 ? -10.758 13.836 14.953 1 95.19 109 GLU A O 1
ATOM 880 N N . GLN A 1 110 ? -9.586 14.719 16.688 1 95.19 110 GLN A N 1
ATOM 881 C CA . GLN A 1 110 ? -8.539 13.703 16.609 1 95.19 110 GLN A CA 1
ATOM 882 C C . GLN A 1 110 ? -9.109 12.305 16.844 1 95.19 110 GLN A C 1
ATOM 884 O O . GLN A 1 110 ? -8.812 11.367 16.109 1 95.19 110 GLN A O 1
ATOM 889 N N . GLN A 1 111 ? -9.938 12.219 17.859 1 94.81 111 GLN A N 1
ATOM 890 C CA . GLN A 1 111 ? -10.547 10.938 18.203 1 94.81 111 GLN A CA 1
ATOM 891 C C . GLN A 1 111 ? -11.422 10.422 17.062 1 94.81 111 GLN A C 1
ATOM 893 O O . GLN A 1 111 ? -11.406 9.227 16.766 1 94.81 111 GLN A O 1
ATOM 898 N N . ARG A 1 112 ? -12.109 11.328 16.5 1 95 112 ARG A N 1
ATOM 899 C CA . ARG A 1 112 ? -12.992 10.953 15.398 1 95 112 ARG A CA 1
ATOM 900 C C . ARG A 1 112 ? -12.188 10.383 14.234 1 95 112 ARG A C 1
ATOM 902 O O . ARG A 1 112 ? -12.523 9.32 13.703 1 95 112 ARG A O 1
ATOM 909 N N . VAL A 1 113 ? -11.117 11.07 13.852 1 95.62 113 VAL A N 1
ATOM 910 C CA . VAL A 1 113 ? -10.273 10.641 12.75 1 95.62 113 VAL A CA 1
ATOM 911 C C . VAL A 1 113 ? -9.672 9.273 13.062 1 95.62 113 VAL A C 1
ATOM 913 O O . VAL A 1 113 ? -9.703 8.367 12.219 1 95.62 113 VAL A O 1
ATOM 916 N N . LEU A 1 114 ? -9.188 9.07 14.258 1 95.44 114 LEU A N 1
ATOM 917 C CA . LEU A 1 114 ? -8.531 7.828 14.656 1 95.44 114 LEU A CA 1
ATOM 918 C C . LEU A 1 114 ? -9.547 6.691 14.75 1 95.44 114 LEU A C 1
ATOM 920 O O . LEU A 1 114 ? -9.234 5.547 14.422 1 95.44 114 LEU A O 1
ATOM 924 N N . LYS A 1 115 ? -10.719 6.996 15.195 1 95.25 115 LYS A N 1
ATOM 925 C CA . LYS A 1 115 ? -11.766 5.98 15.266 1 95.25 115 LYS A CA 1
ATOM 926 C C . LYS A 1 115 ? -12.18 5.512 13.875 1 95.25 115 LYS A C 1
ATOM 928 O O . LYS A 1 115 ? -12.406 4.32 13.656 1 95.25 115 LYS A O 1
ATOM 933 N N . ASP A 1 116 ? -12.273 6.438 13 1 95.44 116 ASP A N 1
ATOM 934 C CA . ASP A 1 116 ? -12.555 6.074 11.609 1 95.44 116 ASP A CA 1
ATOM 935 C C . ASP A 1 116 ? -11.438 5.195 11.047 1 95.44 116 ASP A C 1
ATOM 937 O O . ASP A 1 116 ? -11.711 4.223 10.336 1 95.44 116 ASP A O 1
ATOM 941 N N . PHE A 1 117 ? -10.266 5.559 11.352 1 94.75 117 PHE A N 1
ATOM 942 C CA . PHE A 1 117 ? -9.125 4.766 10.906 1 94.75 117 PHE A CA 1
ATOM 943 C C . PHE A 1 117 ? -9.18 3.365 11.5 1 94.75 117 PHE A C 1
ATOM 945 O O . PHE A 1 117 ? -8.914 2.381 10.812 1 94.75 117 PHE A O 1
ATOM 952 N N . GLN A 1 118 ? -9.5 3.309 12.719 1 94.62 118 GLN A N 1
ATOM 953 C CA . GLN A 1 118 ? -9.625 2.029 13.406 1 94.62 118 GLN A CA 1
ATOM 954 C C . GLN A 1 118 ? -10.695 1.154 12.766 1 94.62 118 GLN A C 1
ATOM 956 O O . GLN A 1 118 ? -10.5 -0.051 12.594 1 94.62 118 GLN A O 1
ATOM 961 N N . GLN A 1 119 ? -11.773 1.797 12.469 1 94.12 119 GLN A N 1
ATOM 962 C CA . GLN A 1 119 ? -12.844 1.059 11.805 1 94.12 119 GLN A CA 1
ATOM 963 C C . GLN A 1 119 ? -12.367 0.471 10.477 1 94.12 119 GLN A C 1
ATOM 965 O O . GLN A 1 119 ? -12.68 -0.679 10.156 1 94.12 119 GLN A O 1
ATOM 970 N N . PHE A 1 120 ? -11.664 1.23 9.781 1 92.62 120 PHE A N 1
ATOM 971 C CA . PHE A 1 120 ? -11.102 0.759 8.523 1 92.62 120 PHE A CA 1
ATOM 972 C C . PHE A 1 120 ? -10.125 -0.391 8.766 1 92.62 120 PHE A C 1
ATOM 974 O O . PHE A 1 120 ? -10.188 -1.415 8.078 1 92.62 120 PHE A O 1
ATOM 981 N N . SER A 1 121 ? -9.258 -0.206 9.695 1 93.19 121 SER A N 1
ATOM 982 C CA . SER A 1 121 ? -8.266 -1.224 10.031 1 93.19 121 SER A CA 1
ATOM 983 C C . SER A 1 121 ? -8.938 -2.527 10.453 1 93.19 121 SER A C 1
ATOM 985 O O . SER A 1 121 ? -8.508 -3.609 10.039 1 93.19 121 SER A O 1
ATOM 987 N N . GLN A 1 122 ? -9.984 -2.406 11.234 1 93 122 GLN A N 1
ATOM 988 C CA . GLN A 1 122 ? -10.695 -3.586 11.719 1 93 122 GLN A CA 1
ATOM 989 C C . GLN A 1 122 ? -11.453 -4.273 10.586 1 93 122 GLN A C 1
ATOM 991 O O . GLN A 1 122 ? -11.562 -5.5 10.562 1 93 122 GLN A O 1
ATOM 996 N N . PHE A 1 123 ? -11.953 -3.473 9.773 1 90.5 123 PHE A N 1
ATOM 997 C CA . PHE A 1 123 ? -12.609 -4.023 8.594 1 90.5 123 PHE A CA 1
ATOM 998 C C . PHE A 1 123 ? -11.617 -4.82 7.75 1 90.5 123 PHE A C 1
ATOM 1000 O O . PHE A 1 123 ? -11.914 -5.93 7.312 1 90.5 123 PHE A O 1
ATOM 1007 N N . GLN A 1 124 ? -10.453 -4.281 7.484 1 87.88 124 GLN A N 1
ATOM 1008 C CA . GLN A 1 124 ? -9.406 -4.977 6.738 1 87.88 124 GLN A CA 1
ATOM 1009 C C . GLN A 1 124 ? -9.016 -6.281 7.43 1 87.88 124 GLN A C 1
ATOM 1011 O O . GLN A 1 124 ? -8.883 -7.316 6.773 1 87.88 124 GLN A O 1
ATOM 1016 N N . LEU A 1 125 ? -8.859 -6.219 8.734 1 90 125 LEU A N 1
ATOM 1017 C CA . LEU A 1 125 ? -8.484 -7.398 9.516 1 90 125 LEU A CA 1
ATOM 1018 C C . LEU A 1 125 ? -9.539 -8.492 9.383 1 90 125 LEU A C 1
ATOM 1020 O O . LEU A 1 125 ? -9.211 -9.656 9.172 1 90 125 LEU A O 1
ATOM 1024 N N . ALA A 1 126 ? -10.789 -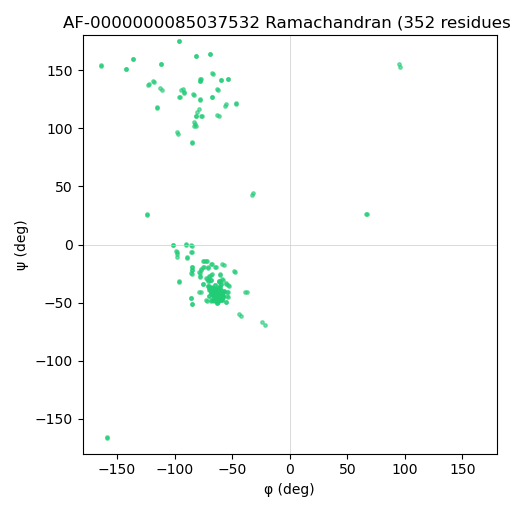8.086 9.523 1 89.94 126 ALA A N 1
ATOM 1025 C CA . ALA A 1 126 ? -11.883 -9.047 9.43 1 89.94 126 ALA A CA 1
ATOM 1026 C C . ALA A 1 126 ? -11.898 -9.719 8.062 1 89.94 126 ALA A C 1
ATOM 1028 O O . ALA A 1 126 ? -12.117 -10.93 7.965 1 89.94 126 ALA A O 1
ATOM 1029 N N . ASN A 1 127 ? -11.695 -8.969 7.051 1 87.25 127 ASN A N 1
ATOM 1030 C CA . ASN A 1 127 ? -11.672 -9.516 5.699 1 87.25 127 ASN A CA 1
ATOM 1031 C C . ASN A 1 127 ? -10.508 -10.492 5.512 1 87.25 127 ASN A C 1
ATOM 1033 O O . ASN A 1 127 ? -10.664 -11.531 4.871 1 87.25 127 ASN A O 1
ATOM 1037 N N . LEU A 1 128 ? -9.359 -10.117 6.012 1 87.62 128 LEU A N 1
ATOM 1038 C CA . LEU A 1 128 ? -8.188 -10.977 5.898 1 87.62 128 LEU A CA 1
ATOM 1039 C C . LEU A 1 128 ? -8.391 -12.273 6.672 1 87.62 128 LEU A C 1
ATOM 1041 O O . LEU A 1 128 ? -7.941 -13.336 6.238 1 87.62 128 LEU A O 1
ATOM 1045 N N . GLU A 1 129 ? -9.094 -12.188 7.801 1 88.81 129 GLU A N 1
ATOM 1046 C CA . GLU A 1 129 ? -9.398 -13.383 8.578 1 88.81 129 GLU A CA 1
ATOM 1047 C C . GLU A 1 129 ? -10.383 -14.289 7.84 1 88.81 129 GLU A C 1
ATOM 1049 O O . GLU A 1 129 ? -10.234 -15.516 7.859 1 88.81 129 GLU A O 1
ATOM 1054 N N . GLU A 1 130 ? -11.336 -13.68 7.238 1 85.88 130 GLU A N 1
ATOM 1055 C CA . GLU A 1 130 ? -12.273 -14.445 6.426 1 85.88 130 GLU A CA 1
ATOM 1056 C C . GLU A 1 130 ? -11.562 -15.133 5.262 1 85.88 130 GLU A C 1
ATOM 1058 O O . GLU A 1 130 ? -11.883 -16.266 4.914 1 85.88 130 GLU A O 1
ATOM 1063 N N . THR A 1 131 ? -10.68 -14.422 4.68 1 83.38 131 THR A N 1
ATOM 1064 C CA . THR A 1 131 ? -9.898 -15 3.598 1 83.38 131 THR A CA 1
ATOM 1065 C C . THR A 1 131 ? -9.094 -16.203 4.098 1 83.38 131 THR A C 1
ATOM 1067 O O . THR A 1 131 ? -8.992 -17.219 3.406 1 83.38 131 THR A O 1
ATOM 1070 N N . GLN A 1 132 ? -8.516 -16.062 5.223 1 83.56 132 GLN A N 1
ATOM 1071 C CA . GLN A 1 132 ? -7.754 -17.156 5.805 1 83.56 132 GLN A CA 1
ATOM 1072 C C . GLN A 1 132 ? -8.625 -18.406 5.992 1 83.56 132 GLN A C 1
ATOM 1074 O O . GLN A 1 132 ? -8.203 -19.516 5.688 1 83.56 132 GLN A O 1
ATOM 1079 N N . ARG A 1 133 ? -9.867 -18.219 6.441 1 82.88 133 ARG A N 1
ATOM 1080 C CA . ARG A 1 133 ? -10.805 -19.312 6.637 1 82.88 133 ARG A CA 1
ATOM 1081 C C . ARG A 1 133 ? -11.203 -19.938 5.305 1 82.88 133 ARG A C 1
ATOM 1083 O O . ARG A 1 133 ? -11.281 -21.172 5.184 1 82.88 133 ARG A O 1
ATOM 1090 N N . TYR A 1 134 ? -11.383 -19.109 4.398 1 78.19 134 TYR A N 1
ATOM 1091 C CA . TYR A 1 134 ? -11.766 -19.594 3.072 1 78.19 134 TYR A CA 1
ATOM 1092 C C . TYR A 1 134 ? -10.656 -20.438 2.453 1 78.19 134 TYR A C 1
ATOM 1094 O O . TYR A 1 134 ? -10.922 -21.469 1.853 1 78.19 134 TYR A O 1
ATOM 1102 N N . LEU A 1 135 ? -9.414 -19.922 2.537 1 77.62 135 LEU A N 1
ATOM 1103 C CA . LEU A 1 135 ? -8.273 -20.641 1.967 1 77.62 135 LEU A CA 1
ATOM 1104 C C . LEU A 1 135 ? -8.094 -22 2.635 1 77.62 135 LEU A C 1
ATOM 1106 O O . LEU A 1 135 ? -7.746 -22.984 1.971 1 77.62 135 LEU A O 1
ATOM 1110 N N . THR A 1 136 ? -8.305 -22.109 3.83 1 73.19 136 THR A N 1
ATOM 1111 C CA . THR A 1 136 ? -8.141 -23.359 4.566 1 73.19 136 THR A CA 1
ATOM 1112 C C . THR A 1 136 ? -9.227 -24.359 4.18 1 73.19 136 THR A C 1
ATOM 1114 O O . THR A 1 136 ? -8.977 -25.578 4.145 1 73.19 136 THR A O 1
ATOM 1117 N N . ASP A 1 137 ? -10.367 -23.828 3.775 1 67.06 137 ASP A N 1
ATOM 1118 C CA . ASP A 1 137 ? -11.508 -24.672 3.482 1 67.06 137 ASP A CA 1
ATOM 1119 C C . ASP A 1 137 ? -11.633 -24.938 1.984 1 67.06 137 ASP A C 1
ATOM 1121 O O . ASP A 1 137 ? -12.508 -25.688 1.549 1 67.06 137 ASP A O 1
ATOM 1125 N N . SER A 1 138 ? -10.875 -24.297 1.119 1 63.31 138 SER A N 1
ATOM 1126 C CA . SER A 1 138 ? -11.172 -24.281 -0.31 1 63.31 138 SER A CA 1
ATOM 1127 C C . SER A 1 138 ? -10.641 -25.531 -1.002 1 63.31 138 SER A C 1
ATOM 1129 O O . SER A 1 138 ? -9.43 -25.75 -1.055 1 63.31 138 SER A O 1
ATOM 1131 N N . PRO A 1 139 ? -11.539 -26.438 -1.264 1 52.34 139 PRO A N 1
ATOM 1132 C CA . PRO A 1 139 ? -11.242 -27.656 -2.035 1 52.34 139 PRO A CA 1
ATOM 1133 C C . PRO A 1 139 ? -10.758 -27.344 -3.447 1 52.34 139 PRO A C 1
ATOM 1135 O O . PRO A 1 139 ? -10.156 -28.203 -4.098 1 52.34 139 PRO A O 1
ATOM 1138 N N . ARG A 1 140 ? -11.141 -26.188 -3.982 1 53.66 140 ARG A N 1
ATOM 1139 C CA . ARG A 1 140 ? -11.039 -26.016 -5.43 1 53.66 140 ARG A CA 1
ATOM 1140 C C . ARG A 1 140 ? -9.68 -25.453 -5.82 1 53.66 140 ARG A C 1
ATOM 1142 O O . ARG A 1 140 ? -9.336 -25.406 -7.004 1 53.66 140 ARG A O 1
ATOM 1149 N N . MET A 1 141 ? -8.914 -25 -4.801 1 58.78 141 MET A N 1
ATOM 1150 C CA . MET A 1 141 ? -7.594 -24.484 -5.16 1 58.78 141 MET A CA 1
ATOM 1151 C C . MET A 1 141 ? -6.539 -25.578 -5.031 1 58.78 141 MET A C 1
ATOM 1153 O O . MET A 1 141 ? -6.691 -26.516 -4.234 1 58.78 141 MET A O 1
ATOM 1157 N N . VAL A 1 142 ? -5.75 -25.641 -6.062 1 60.56 142 VAL A N 1
ATOM 1158 C CA . VAL A 1 142 ? -4.617 -26.547 -5.922 1 60.56 142 VAL A CA 1
ATOM 1159 C C . VAL A 1 142 ? -3.949 -26.328 -4.566 1 60.56 142 VAL A C 1
ATOM 1161 O O . VAL A 1 142 ? -3.76 -25.188 -4.133 1 60.56 142 VAL A O 1
ATOM 1164 N N . ALA A 1 143 ? -3.906 -27.344 -3.852 1 62.22 143 ALA A N 1
ATOM 1165 C CA . ALA A 1 143 ? -3.393 -27.344 -2.484 1 62.22 143 ALA A CA 1
ATOM 1166 C C . ALA A 1 143 ? -2.17 -26.453 -2.352 1 62.22 143 ALA A C 1
ATOM 1168 O O . ALA A 1 143 ? -2.047 -25.703 -1.382 1 62.22 143 ALA A O 1
ATOM 1169 N N . GLU A 1 144 ? -1.309 -26.516 -3.361 1 67.44 144 GLU A N 1
ATOM 1170 C CA . GLU A 1 144 ? -0.062 -25.75 -3.277 1 67.44 144 GLU A CA 1
ATOM 1171 C C . GLU A 1 144 ? -0.309 -24.266 -3.447 1 67.44 144 GLU A C 1
ATOM 1173 O O . GLU A 1 144 ? 0.365 -23.438 -2.822 1 67.44 144 GLU A O 1
ATOM 1178 N N . ASP A 1 145 ? -1.329 -23.938 -4.172 1 74.81 145 ASP A N 1
ATOM 1179 C CA . ASP A 1 145 ? -1.723 -22.547 -4.344 1 74.81 145 ASP A CA 1
ATOM 1180 C C . ASP A 1 145 ? -2.268 -21.953 -3.041 1 74.81 145 ASP A C 1
ATOM 1182 O O . ASP A 1 145 ? -1.999 -20.797 -2.711 1 74.81 145 ASP A O 1
ATOM 1186 N N . VAL A 1 146 ? -2.836 -22.875 -2.348 1 76.5 146 VAL A N 1
ATOM 1187 C CA . VAL A 1 146 ? -3.432 -22.469 -1.079 1 76.5 146 VAL A CA 1
ATOM 1188 C C . VAL A 1 146 ? -2.33 -22.125 -0.077 1 76.5 146 VAL A C 1
ATOM 1190 O O . VAL A 1 146 ? -2.457 -21.172 0.696 1 76.5 146 VAL A O 1
ATOM 1193 N N . ILE A 1 147 ? -1.25 -22.875 -0.17 1 81.94 147 ILE A N 1
ATOM 1194 C CA . ILE A 1 147 ? -0.154 -22.672 0.771 1 81.94 147 ILE A CA 1
ATOM 1195 C C . ILE A 1 147 ? 0.472 -21.297 0.548 1 81.94 147 ILE A C 1
ATOM 1197 O O . ILE A 1 147 ? 0.678 -20.531 1.499 1 81.94 147 ILE A O 1
ATOM 1201 N N . ASP A 1 148 ? 0.765 -20.969 -0.671 1 86.31 148 ASP A N 1
ATOM 1202 C CA . ASP A 1 148 ? 1.354 -19.672 -0.992 1 86.31 148 ASP A CA 1
ATOM 1203 C C . ASP A 1 148 ? 0.391 -18.547 -0.661 1 86.31 148 ASP A C 1
ATOM 1205 O O . ASP A 1 148 ? 0.803 -17.5 -0.138 1 86.31 148 ASP A O 1
ATOM 1209 N N . ALA A 1 149 ? -0.837 -18.797 -0.915 1 83.56 149 ALA A N 1
ATOM 1210 C CA . ALA A 1 149 ? -1.852 -17.781 -0.621 1 83.56 149 ALA A CA 1
ATOM 1211 C C . ALA A 1 149 ? -1.968 -17.547 0.882 1 83.56 149 ALA A C 1
ATOM 1213 O O . ALA A 1 149 ? -2.08 -16.391 1.329 1 83.56 149 ALA A O 1
ATOM 1214 N N . ASP A 1 150 ? -1.964 -18.594 1.564 1 85.5 150 ASP A N 1
ATOM 1215 C CA . ASP A 1 150 ? -2.078 -18.5 3.016 1 85.5 150 ASP A CA 1
ATOM 1216 C C . ASP A 1 150 ? -0.865 -17.797 3.617 1 85.5 150 ASP A C 1
ATOM 1218 O O . ASP A 1 150 ? -0.999 -17.016 4.562 1 85.5 150 ASP A O 1
ATOM 1222 N N . ARG A 1 151 ? 0.29 -18.078 3.084 1 87.25 151 ARG A N 1
ATOM 1223 C CA . ARG A 1 151 ? 1.511 -17.406 3.529 1 87.25 151 ARG A CA 1
ATOM 1224 C C . ARG A 1 151 ? 1.41 -15.898 3.348 1 87.25 151 ARG A C 1
ATOM 1226 O O . ARG A 1 151 ? 1.718 -15.141 4.266 1 87.25 151 ARG A O 1
ATOM 1233 N N . LEU A 1 152 ? 0.998 -15.523 2.25 1 87.06 152 LEU A N 1
ATOM 1234 C CA . LEU A 1 152 ? 0.881 -14.102 1.959 1 87.06 152 LEU A CA 1
ATOM 1235 C C . LEU A 1 152 ? -0.219 -13.461 2.799 1 87.06 152 LEU A C 1
ATOM 1237 O O . LEU A 1 152 ? -0.065 -12.336 3.281 1 87.06 152 LEU A O 1
ATOM 1241 N N . ASN A 1 153 ? -1.352 -14.18 2.947 1 88.25 153 ASN A N 1
ATOM 1242 C CA 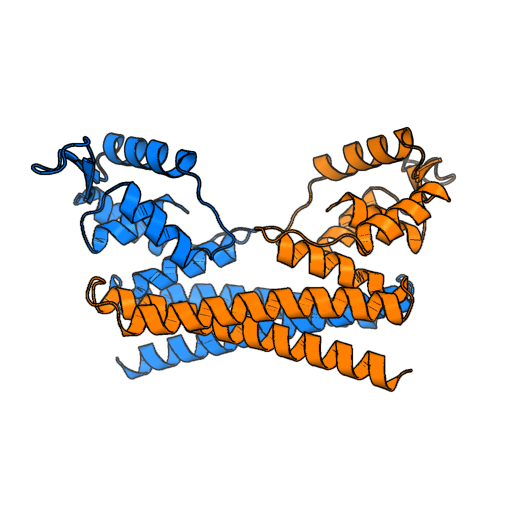. ASN A 1 153 ? -2.438 -13.672 3.779 1 88.25 153 ASN A CA 1
ATOM 1243 C C . ASN A 1 153 ? -1.987 -13.469 5.223 1 88.25 153 ASN A C 1
ATOM 1245 O O . ASN A 1 153 ? -2.412 -12.516 5.879 1 88.25 153 ASN A O 1
ATOM 1249 N N . THR A 1 154 ? -1.199 -14.367 5.648 1 90.25 154 THR A N 1
ATOM 1250 C CA . THR A 1 154 ? -0.671 -14.266 7.008 1 90.25 154 THR A CA 1
ATOM 1251 C C . THR A 1 154 ? 0.156 -12.992 7.164 1 90.25 154 THR A C 1
ATOM 1253 O O . THR A 1 154 ? 0.029 -12.281 8.164 1 90.25 154 THR A O 1
ATOM 1256 N N . LEU A 1 155 ? 0.999 -12.68 6.191 1 90.88 155 LEU A N 1
ATOM 1257 C CA . LEU A 1 155 ? 1.757 -11.43 6.215 1 90.88 155 LEU A CA 1
ATOM 1258 C C . LEU A 1 155 ? 0.822 -10.227 6.281 1 90.88 155 LEU A C 1
ATOM 1260 O O . LEU A 1 155 ? 1.027 -9.32 7.09 1 90.88 155 LEU A O 1
ATOM 1264 N N . GLN A 1 156 ? -0.188 -10.25 5.48 1 89.5 156 GLN A N 1
ATOM 1265 C CA . GLN A 1 156 ? -1.144 -9.148 5.453 1 89.5 156 GLN A CA 1
ATOM 1266 C C . GLN A 1 156 ? -1.864 -9.008 6.789 1 89.5 156 GLN A C 1
ATOM 1268 O O . GLN A 1 156 ? -2.102 -7.895 7.262 1 89.5 156 GLN A O 1
ATOM 1273 N N . LEU A 1 157 ? -2.193 -10.172 7.367 1 91.12 157 LEU A N 1
ATOM 1274 C CA . LEU A 1 157 ? -2.846 -10.18 8.672 1 91.12 157 LEU A CA 1
ATOM 1275 C C . LEU A 1 157 ? -1.938 -9.578 9.742 1 91.12 157 LEU A C 1
ATOM 1277 O O . LEU A 1 157 ? -2.387 -8.773 10.562 1 91.12 157 LEU A O 1
ATOM 1281 N N . MET A 1 158 ? -0.688 -9.977 9.688 1 93.5 158 MET A N 1
ATOM 1282 C CA . MET A 1 158 ? 0.27 -9.484 10.672 1 93.5 158 MET A CA 1
ATOM 1283 C C . MET A 1 158 ? 0.446 -7.973 10.547 1 93.5 158 MET A C 1
ATOM 1285 O O . MET A 1 158 ? 0.464 -7.258 11.555 1 93.5 158 MET A O 1
ATOM 1289 N N . ARG A 1 159 ? 0.54 -7.484 9.359 1 92.25 159 ARG A N 1
ATOM 1290 C CA . ARG A 1 159 ? 0.684 -6.051 9.133 1 92.25 159 ARG A CA 1
ATOM 1291 C C . ARG A 1 159 ? -0.571 -5.301 9.562 1 92.25 159 ARG A C 1
ATOM 1293 O O . ARG A 1 159 ? -0.484 -4.238 10.18 1 92.25 159 ARG A O 1
ATOM 1300 N N . ALA A 1 160 ? -1.715 -5.875 9.195 1 92 160 ALA A N 1
ATOM 1301 C CA . ALA A 1 160 ? -2.982 -5.246 9.562 1 92 160 ALA A CA 1
ATOM 1302 C C . ALA A 1 160 ? -3.146 -5.188 11.078 1 92 160 ALA A C 1
ATOM 1304 O O . ALA A 1 160 ? -3.678 -4.211 11.609 1 92 160 ALA A O 1
ATOM 1305 N N . GLN A 1 161 ? -2.732 -6.227 11.719 1 94.69 161 GLN A N 1
ATOM 1306 C CA . GLN A 1 161 ? -2.828 -6.27 13.172 1 94.69 161 GLN A CA 1
ATOM 1307 C C . GLN A 1 161 ? -1.943 -5.203 13.812 1 94.69 161 GLN A C 1
ATOM 1309 O O . GLN A 1 161 ? -2.34 -4.57 14.789 1 94.69 161 GLN A O 1
ATOM 1314 N N . VAL A 1 162 ? -0.762 -5.031 13.305 1 95.44 162 VAL A N 1
ATOM 1315 C CA . VAL A 1 162 ? 0.147 -4.008 13.812 1 95.44 162 VAL A CA 1
ATOM 1316 C C . VAL A 1 162 ? -0.499 -2.631 13.672 1 95.44 162 VAL A C 1
ATOM 1318 O O . VAL A 1 162 ? -0.445 -1.819 14.602 1 95.44 162 VAL A O 1
ATOM 1321 N N . GLN A 1 163 ? -1.062 -2.385 12.547 1 94.5 163 GLN A N 1
ATOM 1322 C CA . GLN A 1 163 ? -1.736 -1.109 12.328 1 94.5 163 GLN A CA 1
ATOM 1323 C C . GLN A 1 163 ? -2.881 -0.916 13.32 1 94.5 163 GLN A C 1
ATOM 1325 O O . GLN A 1 163 ? -3.031 0.163 13.898 1 94.5 163 GLN A O 1
ATOM 1330 N N . ASP A 1 164 ? -3.695 -1.938 13.461 1 95.69 164 ASP A N 1
ATOM 1331 C CA . ASP A 1 164 ? -4.816 -1.852 14.391 1 95.69 164 ASP A CA 1
ATOM 1332 C C . ASP A 1 164 ? -4.332 -1.578 15.812 1 95.69 164 ASP A C 1
ATOM 1334 O O . ASP A 1 164 ? -4.91 -0.751 16.531 1 95.69 164 ASP A O 1
ATOM 1338 N N . ASP A 1 165 ? -3.305 -2.301 16.234 1 95.88 165 ASP A N 1
ATOM 1339 C CA . ASP A 1 165 ? -2.732 -2.105 17.562 1 95.88 165 ASP A CA 1
ATOM 1340 C C . ASP A 1 165 ? -2.191 -0.686 17.734 1 95.88 165 ASP A C 1
ATOM 1342 O O . ASP A 1 165 ? -2.357 -0.068 18.781 1 95.88 165 ASP A O 1
ATOM 1346 N N . TRP A 1 166 ? -1.528 -0.212 16.703 1 95.75 166 TRP A N 1
ATOM 1347 C CA . TRP A 1 166 ? -0.981 1.141 16.719 1 95.75 166 TRP A CA 1
ATOM 1348 C C . TRP A 1 166 ? -2.09 2.174 16.891 1 95.75 166 TRP A C 1
ATOM 1350 O O . TRP A 1 166 ? -1.969 3.098 17.688 1 95.75 166 TRP A O 1
ATOM 1360 N N . ILE A 1 167 ? -3.16 2.002 16.172 1 96 167 ILE A N 1
ATOM 1361 C CA . ILE A 1 167 ? -4.273 2.939 16.234 1 96 167 ILE A CA 1
ATOM 1362 C C . ILE A 1 167 ? -4.879 2.922 17.641 1 96 167 ILE A C 1
ATOM 1364 O O . ILE A 1 167 ? -5.18 3.975 18.203 1 96 167 ILE A O 1
ATOM 1368 N N . ALA A 1 168 ? -5.07 1.744 18.156 1 94.44 168 ALA A N 1
ATOM 1369 C CA . ALA A 1 168 ? -5.609 1.595 19.5 1 94.44 168 ALA A CA 1
ATOM 1370 C C . ALA A 1 168 ? -4.738 2.32 20.516 1 94.44 168 ALA A C 1
ATOM 1372 O O . ALA A 1 168 ? -5.254 2.957 21.438 1 94.44 168 ALA A O 1
ATOM 1373 N N . GLU A 1 169 ? -3.455 2.24 20.344 1 94.75 169 GLU A N 1
ATOM 1374 C CA . GLU A 1 169 ? -2.525 2.916 21.25 1 94.75 169 GLU A CA 1
ATOM 1375 C C . GLU A 1 169 ? -2.643 4.434 21.125 1 94.75 169 GLU A C 1
ATOM 1377 O O . GLU A 1 169 ? -2.582 5.148 22.125 1 94.75 169 GLU A O 1
ATOM 1382 N N . GLN A 1 170 ? -2.75 4.918 19.859 1 93.62 170 GLN A N 1
ATOM 1383 C CA . GLN A 1 170 ? -2.922 6.352 19.656 1 93.62 170 GLN A CA 1
ATOM 1384 C C . GLN A 1 170 ? -4.199 6.852 20.328 1 93.62 170 GLN A C 1
ATOM 1386 O O . GLN A 1 170 ? -4.203 7.918 20.938 1 93.62 170 GLN A O 1
ATOM 1391 N N . LEU A 1 171 ? -5.254 6.082 20.203 1 94.06 171 LEU A N 1
ATOM 1392 C CA . LEU A 1 171 ? -6.531 6.449 20.812 1 94.06 171 LEU A CA 1
ATOM 1393 C C . LEU A 1 171 ? -6.43 6.461 22.328 1 94.06 171 LEU A C 1
ATOM 1395 O O . LEU A 1 171 ? -6.977 7.352 22.984 1 94.06 171 LEU A O 1
ATOM 1399 N N . ALA A 1 172 ? -5.746 5.52 22.875 1 93.38 172 ALA A N 1
ATOM 1400 C CA . ALA A 1 172 ? -5.562 5.43 24.312 1 93.38 172 ALA A CA 1
ATOM 1401 C C . ALA A 1 172 ? -4.785 6.629 24.844 1 93.38 172 ALA A C 1
ATOM 1403 O O . ALA A 1 172 ? -5.102 7.16 25.922 1 93.38 172 ALA A O 1
ATOM 1404 N N . GLN A 1 173 ? -3.77 7.078 24.094 1 90.06 173 GLN A N 1
ATOM 1405 C CA . GLN A 1 173 ? -2.949 8.219 24.5 1 90.06 173 GLN A CA 1
ATOM 1406 C C . GLN A 1 173 ? -3.756 9.516 24.469 1 90.06 173 GLN A C 1
ATOM 1408 O O . GLN A 1 173 ? -3.547 10.398 25.297 1 90.06 173 GLN A O 1
ATOM 1413 N N . LEU A 1 174 ? -4.609 9.641 23.516 1 87.12 174 LEU A N 1
ATOM 1414 C CA . LEU A 1 174 ? -5.449 10.828 23.406 1 87.12 174 LEU A CA 1
ATOM 1415 C C . LEU A 1 174 ? -6.449 10.883 24.562 1 87.12 174 LEU A C 1
ATOM 1417 O O . LEU A 1 174 ? -6.781 11.961 25.047 1 87.12 174 LEU A O 1
ATOM 1421 N N . THR A 1 175 ? -6.977 9.766 24.969 1 81.75 175 THR A N 1
ATOM 1422 C CA . THR A 1 175 ? -7.953 9.711 26.047 1 81.75 175 THR A CA 1
ATOM 1423 C C . THR A 1 175 ? -7.297 10.008 27.391 1 81.75 175 THR A C 1
ATOM 1425 O O . THR A 1 175 ? -7.922 10.586 28.281 1 81.75 175 THR A O 1
ATOM 1428 N N . GLU A 1 176 ? -6.043 9.641 27.547 1 77.12 176 GLU A N 1
ATOM 1429 C CA . GLU A 1 176 ? -5.336 9.891 28.797 1 77.12 176 GLU A CA 1
ATOM 1430 C C . GLU A 1 176 ? -4.953 11.359 28.922 1 77.12 176 GLU A C 1
ATOM 1432 O O . GLU A 1 176 ? -4.867 11.883 30.047 1 77.12 176 GLU A O 1
ATOM 1437 N N . GLU A 1 177 ? -4.641 12.016 27.828 1 68.56 177 GLU A N 1
ATOM 1438 C CA . GLU A 1 177 ? -4.25 13.422 27.859 1 68.56 177 GLU A CA 1
ATOM 1439 C C . GLU A 1 177 ? -5.461 14.328 28.078 1 68.56 177 GLU A C 1
ATOM 1441 O O . GLU A 1 177 ? -5.309 15.508 28.422 1 68.56 177 GLU A O 1
ATOM 1446 N N . GLU A 1 178 ? -6.703 13.844 27.938 1 57.69 178 GLU A N 1
ATOM 1447 C CA . GLU A 1 178 ? -7.875 14.609 28.344 1 57.69 178 GLU A CA 1
ATOM 1448 C C . GLU A 1 178 ? -8.188 14.398 29.828 1 57.69 178 GLU A C 1
ATOM 1450 O O . GLU A 1 178 ? -8.039 13.289 30.344 1 57.69 178 GLU A O 1
ATOM 1455 N N . MET B 1 1 ? 2.959 -6.523 -14.492 1 72.12 1 MET B N 1
ATOM 1456 C CA . MET B 1 1 ? 2.59 -7.168 -13.234 1 72.12 1 MET B CA 1
ATOM 1457 C C . MET B 1 1 ? 1.392 -8.086 -13.422 1 72.12 1 MET B C 1
ATOM 1459 O O . MET B 1 1 ? 1.423 -9.25 -13.008 1 72.12 1 MET B O 1
ATOM 1463 N N . TYR B 1 2 ? 0.574 -7.754 -14.367 1 84.06 2 TYR B N 1
ATOM 1464 C CA . TYR B 1 2 ? -0.614 -8.586 -14.508 1 84.06 2 TYR B CA 1
ATOM 1465 C C . TYR B 1 2 ? -0.32 -9.812 -15.367 1 84.06 2 TYR B C 1
ATOM 1467 O O . TYR B 1 2 ? -0.964 -10.859 -15.211 1 84.06 2 TYR B O 1
ATOM 1475 N N . GLU B 1 3 ? 0.719 -9.602 -16.125 1 92.69 3 GLU B N 1
ATOM 1476 C CA . GLU B 1 3 ? 1.132 -10.742 -16.938 1 92.69 3 GLU B CA 1
ATOM 1477 C C . GLU B 1 3 ? 1.626 -11.898 -16.062 1 92.69 3 GLU B C 1
ATOM 1479 O O . GLU B 1 3 ? 1.256 -13.055 -16.281 1 92.69 3 GLU B O 1
ATOM 1484 N N . LEU B 1 4 ? 2.465 -11.57 -15.133 1 93.31 4 LEU B N 1
ATOM 1485 C CA . LEU B 1 4 ? 2.98 -12.586 -14.219 1 93.31 4 LEU B CA 1
ATOM 1486 C C . LEU B 1 4 ? 1.845 -13.258 -13.453 1 93.31 4 LEU B C 1
ATOM 1488 O O . LEU B 1 4 ? 1.827 -14.484 -13.312 1 93.31 4 LEU B O 1
ATOM 1492 N N . PHE B 1 5 ? 0.929 -12.492 -13.047 1 90.69 5 PHE B N 1
ATOM 1493 C CA . PHE B 1 5 ? -0.205 -13.031 -12.305 1 90.69 5 PHE B CA 1
ATOM 1494 C C . PHE B 1 5 ? -0.999 -14 -13.172 1 90.69 5 PHE B C 1
ATOM 1496 O O . PHE B 1 5 ? -1.283 -15.125 -12.75 1 90.69 5 PHE B O 1
ATOM 1503 N N . VAL B 1 6 ? -1.335 -13.602 -14.344 1 92.75 6 VAL B N 1
ATOM 1504 C CA . VAL B 1 6 ? -2.172 -14.406 -15.227 1 92.75 6 VAL B CA 1
ATOM 1505 C C . VAL B 1 6 ? -1.452 -15.703 -15.578 1 92.75 6 VAL B C 1
ATOM 1507 O O . VAL B 1 6 ? -2.021 -16.797 -15.445 1 92.75 6 VAL B O 1
ATOM 1510 N N . LEU B 1 7 ? -0.253 -15.562 -16 1 96.06 7 LEU B N 1
ATOM 1511 C CA . LEU B 1 7 ? 0.501 -16.75 -16.375 1 96.06 7 LEU B CA 1
ATOM 1512 C C . LEU B 1 7 ? 0.695 -17.672 -15.172 1 96.06 7 LEU B C 1
ATOM 1514 O O . LEU B 1 7 ? 0.62 -18.891 -15.297 1 96.06 7 LEU B O 1
ATOM 1518 N N . GLY B 1 8 ? 0.988 -17.031 -14.055 1 93.75 8 GLY B N 1
ATOM 1519 C CA . GLY B 1 8 ? 1.132 -17.812 -12.836 1 93.75 8 GLY B CA 1
ATOM 1520 C C . GLY B 1 8 ? -0.115 -18.609 -12.484 1 93.75 8 GLY B C 1
ATOM 1521 O O . GLY B 1 8 ? -0.029 -19.781 -12.125 1 93.75 8 GLY B O 1
ATOM 1522 N N . GLN B 1 9 ? -1.24 -17.953 -12.594 1 91 9 GLN B N 1
ATOM 1523 C CA . GLN B 1 9 ? -2.502 -18.641 -12.328 1 91 9 GLN B CA 1
ATOM 1524 C C . GLN B 1 9 ? -2.717 -19.797 -13.312 1 91 9 GLN B C 1
ATOM 1526 O O . GLN B 1 9 ? -3.143 -20.875 -12.914 1 91 9 GLN B O 1
ATOM 1531 N N . LEU B 1 10 ? -2.348 -19.578 -14.492 1 93.69 10 LEU B N 1
ATOM 1532 C CA . LEU B 1 10 ? -2.576 -20.578 -15.531 1 93.69 10 LEU B CA 1
ATOM 1533 C C . LEU B 1 10 ? -1.572 -21.719 -15.43 1 93.69 10 LEU B C 1
ATOM 1535 O O . LEU B 1 10 ? -1.78 -22.781 -16 1 93.69 10 LEU B O 1
ATOM 1539 N N . MET B 1 11 ? -0.463 -21.5 -14.812 1 94.25 11 MET B N 1
ATOM 1540 C CA . MET B 1 11 ? 0.476 -22.578 -14.516 1 94.25 11 MET B CA 1
ATOM 1541 C C . MET B 1 11 ? -0.19 -23.656 -13.68 1 94.25 11 MET B C 1
ATOM 1543 O O . MET B 1 11 ? 0.165 -24.828 -13.789 1 94.25 11 MET B O 1
ATOM 1547 N N . ASP B 1 12 ? -1.139 -23.266 -12.875 1 90.12 12 ASP B N 1
ATOM 1548 C CA . ASP B 1 12 ? -1.808 -24.203 -11.984 1 90.12 12 ASP B CA 1
ATOM 1549 C C . ASP B 1 12 ? -2.963 -24.906 -12.695 1 90.12 12 ASP B C 1
ATOM 1551 O O . ASP B 1 12 ? -3.135 -26.125 -12.562 1 90.12 12 ASP B O 1
ATOM 1555 N N . GLN B 1 13 ? -3.74 -24.141 -13.375 1 89.62 13 GLN B N 1
ATOM 1556 C CA . GLN B 1 13 ? -4.871 -24.703 -14.109 1 89.62 13 GLN B CA 1
ATOM 1557 C C . GLN B 1 13 ? -5.402 -23.719 -15.141 1 89.62 13 GLN B C 1
ATOM 1559 O O . GLN B 1 13 ? -5.262 -22.516 -14.984 1 89.62 13 GLN B O 1
ATOM 1564 N N . PRO B 1 14 ? -6.023 -24.312 -16.172 1 92.19 14 PRO B N 1
ATOM 1565 C CA . PRO B 1 14 ? -6.734 -23.422 -17.109 1 92.19 14 PRO B CA 1
ATOM 1566 C C . PRO B 1 14 ? -7.836 -22.609 -16.422 1 92.19 14 PRO B C 1
ATOM 1568 O O . PRO B 1 14 ? -8.484 -23.109 -15.492 1 92.19 14 PRO B O 1
ATOM 1571 N N . MET B 1 15 ? -7.969 -21.375 -16.844 1 91.38 15 MET B N 1
ATOM 1572 C CA . MET B 1 15 ? -8.961 -20.516 -16.203 1 91.38 15 MET B CA 1
ATOM 1573 C C . MET B 1 15 ? -9.633 -19.609 -17.219 1 91.38 15 MET B C 1
ATOM 1575 O O . MET B 1 15 ? -9.039 -19.281 -18.266 1 91.38 15 MET B O 1
ATOM 1579 N N . THR B 1 16 ? -10.883 -19.266 -16.906 1 89.12 16 THR B N 1
ATOM 1580 C CA . THR B 1 16 ? -11.578 -18.234 -17.688 1 89.12 16 THR B CA 1
ATOM 1581 C C . THR B 1 16 ? -11.18 -16.844 -17.234 1 89.12 16 THR B C 1
ATOM 1583 O O . THR B 1 16 ? -10.578 -16.672 -16.172 1 89.12 16 THR B O 1
ATOM 1586 N N . GLY B 1 17 ? -11.477 -15.859 -18.125 1 86.12 17 GLY B N 1
ATOM 1587 C CA . GLY B 1 17 ? -11.266 -14.477 -17.719 1 86.12 17 GLY B CA 1
ATOM 1588 C C . GLY B 1 17 ? -11.953 -14.133 -16.406 1 86.12 17 GLY B C 1
ATOM 1589 O O . GLY B 1 17 ? -11.398 -13.398 -15.586 1 86.12 17 GLY B O 1
ATOM 1590 N N . TYR B 1 18 ? -13.086 -14.727 -16.234 1 83.25 18 TYR B N 1
ATOM 1591 C CA . TYR B 1 18 ? -13.852 -14.5 -15.023 1 83.25 18 TYR B CA 1
ATOM 1592 C C . TYR B 1 18 ? -13.133 -15.07 -13.805 1 83.25 18 TYR B C 1
ATOM 1594 O O . TYR B 1 18 ? -13.039 -14.414 -12.766 1 83.25 18 TYR B O 1
ATOM 1602 N N . GLN B 1 19 ? -12.672 -16.219 -13.898 1 84.69 19 GLN B N 1
ATOM 1603 C CA . GLN B 1 19 ? -11.953 -16.859 -12.812 1 84.69 19 GLN B CA 1
ATOM 1604 C C . GLN B 1 19 ? -10.664 -16.109 -12.477 1 84.69 19 GLN B C 1
ATOM 1606 O O . GLN B 1 19 ? -10.32 -15.953 -11.305 1 84.69 19 GLN B O 1
ATOM 1611 N N . LEU B 1 20 ? -9.977 -15.625 -13.484 1 86.88 20 LEU B N 1
ATOM 1612 C CA . LEU B 1 20 ? -8.742 -14.875 -13.289 1 86.88 20 LEU B CA 1
ATOM 1613 C C . LEU B 1 20 ? -9.016 -13.562 -12.562 1 86.88 20 LEU B C 1
ATOM 1615 O O . LEU B 1 20 ? -8.266 -13.18 -11.664 1 86.88 20 LEU B O 1
ATOM 1619 N N . ARG B 1 21 ? -10.07 -12.961 -12.914 1 81.88 21 ARG B N 1
ATOM 1620 C CA . ARG B 1 21 ? -10.453 -11.711 -12.258 1 81.88 21 ARG B CA 1
ATOM 1621 C C . ARG B 1 21 ? -10.773 -11.938 -10.789 1 81.88 21 ARG B C 1
ATOM 1623 O O . ARG B 1 21 ? -10.367 -11.148 -9.93 1 81.88 21 ARG B O 1
ATOM 1630 N N . LYS B 1 22 ? -11.461 -12.953 -10.461 1 79.19 22 LYS B N 1
ATOM 1631 C CA . LYS B 1 22 ? -11.812 -13.281 -9.086 1 79.19 22 LYS B CA 1
ATOM 1632 C C . LYS B 1 22 ? -10.57 -13.594 -8.258 1 79.19 22 LYS B C 1
ATOM 1634 O O . LYS B 1 22 ? -10.469 -13.188 -7.102 1 79.19 22 LYS B O 1
ATOM 1639 N N . ALA B 1 23 ? -9.672 -14.281 -8.898 1 78.75 23 ALA B N 1
ATOM 1640 C CA . ALA B 1 23 ? -8.43 -14.648 -8.211 1 78.75 23 ALA B CA 1
ATOM 1641 C C . ALA B 1 23 ? -7.586 -13.414 -7.918 1 78.75 23 ALA B C 1
ATOM 1643 O O . ALA B 1 23 ? -6.941 -13.328 -6.871 1 78.75 23 ALA B O 1
ATOM 1644 N N . LEU B 1 24 ? -7.535 -12.555 -8.828 1 76.62 24 LEU B N 1
ATOM 1645 C CA . LEU B 1 24 ? -6.75 -11.336 -8.664 1 76.62 24 LEU B CA 1
ATOM 1646 C C . LEU B 1 24 ? -7.246 -10.516 -7.484 1 76.62 24 LEU B C 1
ATOM 1648 O O . LEU B 1 24 ? -6.449 -9.93 -6.75 1 76.62 24 LEU B O 1
ATOM 1652 N N . LYS B 1 25 ? -8.5 -10.461 -7.227 1 70.19 25 LYS B N 1
ATOM 1653 C CA . LYS B 1 25 ? -9.086 -9.727 -6.113 1 70.19 25 LYS B CA 1
ATOM 1654 C C . LYS B 1 25 ? -8.594 -10.258 -4.773 1 70.19 25 LYS B C 1
ATOM 1656 O O . LYS B 1 25 ? -8.375 -9.492 -3.832 1 70.19 25 LYS B O 1
ATOM 1661 N N . PHE B 1 26 ? -8.344 -11.492 -4.781 1 66.25 26 PHE B N 1
ATOM 1662 C CA . PHE B 1 26 ? -7.902 -12.133 -3.551 1 66.25 26 PHE B CA 1
ATOM 1663 C C . PHE B 1 26 ? -6.43 -11.852 -3.285 1 66.25 26 PHE B C 1
ATOM 1665 O O . PHE B 1 26 ? -5.996 -11.812 -2.131 1 66.25 26 PHE B O 1
ATOM 1672 N N . ILE B 1 27 ? -5.711 -11.633 -4.375 1 63.75 27 ILE B N 1
ATOM 1673 C CA . ILE B 1 27 ? -4.27 -11.477 -4.234 1 63.75 27 ILE B CA 1
ATOM 1674 C C . ILE B 1 27 ? -3.939 -10.031 -3.877 1 63.75 27 ILE B C 1
ATOM 1676 O O . ILE B 1 27 ? -3.111 -9.773 -3 1 63.75 27 ILE B O 1
ATOM 1680 N N . VAL B 1 28 ? -4.449 -9.117 -4.609 1 62.94 28 VAL B N 1
ATOM 1681 C CA . VAL B 1 28 ? -4.031 -7.727 -4.484 1 62.94 28 VAL B CA 1
ATOM 1682 C C . VAL B 1 28 ? -4.84 -7.039 -3.387 1 62.94 28 VAL B C 1
ATOM 1684 O O . VAL B 1 28 ? -4.379 -6.066 -2.783 1 62.94 28 VAL B O 1
ATOM 1687 N N . GLY B 1 29 ? -5.777 -7.637 -2.84 1 62.06 29 GLY B N 1
ATOM 1688 C CA . GLY B 1 29 ? -6.613 -7.062 -1.797 1 62.06 29 GLY B CA 1
ATOM 1689 C C . GLY B 1 29 ? -7.902 -6.465 -2.328 1 62.06 29 GLY B C 1
ATOM 1690 O O . GLY B 1 29 ? -8.008 -6.164 -3.52 1 62.06 29 GLY B O 1
ATOM 1691 N N . GLU B 1 30 ? -8.789 -6.48 -1.477 1 59 30 GLU B N 1
ATOM 1692 C CA . GLU B 1 30 ? -10.141 -6.055 -1.815 1 59 30 GLU B CA 1
ATOM 1693 C C . GLU B 1 30 ? -10.156 -4.629 -2.357 1 59 30 GLU B C 1
ATOM 1695 O O . GLU B 1 30 ? -11.07 -4.238 -3.082 1 59 30 GLU B O 1
ATOM 1700 N N . GLU B 1 31 ? -9.094 -4.016 -2.076 1 60.97 31 GLU B N 1
ATOM 1701 C CA . GLU B 1 31 ? -9.078 -2.609 -2.467 1 60.97 31 GLU B CA 1
ATOM 1702 C C . GLU B 1 31 ? -8.641 -2.447 -3.92 1 60.97 31 GLU B C 1
ATOM 1704 O O . GLU B 1 31 ? -8.906 -1.416 -4.543 1 60.97 31 GLU B O 1
ATOM 1709 N N . GLN B 1 32 ? -7.996 -3.463 -4.434 1 57.78 32 GLN B N 1
ATOM 1710 C CA . GLN B 1 32 ? -7.469 -3.367 -5.789 1 57.78 32 GLN B CA 1
ATOM 1711 C C . GLN B 1 32 ? -8.422 -3.998 -6.801 1 57.78 32 GLN B C 1
ATOM 1713 O O . GLN B 1 32 ? -8.898 -5.117 -6.598 1 57.78 32 GLN B O 1
ATOM 1718 N N . THR B 1 33 ? -9.336 -3.166 -7.477 1 55.44 33 THR B N 1
ATOM 1719 C CA . THR B 1 33 ? -10.227 -3.691 -8.508 1 55.44 33 THR B CA 1
ATOM 1720 C C . THR B 1 33 ? -9.523 -3.717 -9.859 1 55.44 33 THR B C 1
ATOM 1722 O O . THR B 1 33 ? -9.016 -2.695 -10.32 1 55.44 33 THR B O 1
ATOM 1725 N N . VAL B 1 34 ? -8.844 -4.785 -10.125 1 59.03 34 VAL B N 1
ATOM 1726 C CA . VAL B 1 34 ? -8.422 -4.887 -11.516 1 59.03 34 VAL B CA 1
ATOM 1727 C C . VAL B 1 34 ? -9.641 -4.977 -12.422 1 59.03 34 VAL B C 1
ATOM 1729 O O . VAL B 1 34 ? -10.492 -5.859 -12.25 1 59.03 34 VAL B O 1
ATOM 1732 N N . SER B 1 35 ? -9.805 -3.959 -13.141 1 60.91 35 SER B N 1
ATOM 1733 C CA . SER B 1 35 ? -10.977 -3.881 -14.008 1 60.91 35 SER B CA 1
ATOM 1734 C C . SER B 1 35 ? -10.906 -4.918 -15.125 1 60.91 35 SER B C 1
ATOM 1736 O O . SER B 1 35 ? -9.828 -5.402 -15.461 1 60.91 35 SER B O 1
ATOM 1738 N N . TYR B 1 36 ? -12.055 -5.426 -15.547 1 66.31 36 TYR B N 1
ATOM 1739 C CA . TYR B 1 36 ? -12.211 -6.254 -16.734 1 66.31 36 TYR B CA 1
ATOM 1740 C C . TYR B 1 36 ? -11.508 -5.625 -17.938 1 66.31 36 TYR B C 1
ATOM 1742 O O . TYR B 1 36 ? -10.961 -6.336 -18.781 1 66.31 36 TYR B O 1
ATOM 1750 N N . GLY B 1 37 ? -11.375 -4.48 -17.797 1 72.38 37 GLY B N 1
ATOM 1751 C CA . GLY B 1 37 ? -10.773 -3.756 -18.906 1 72.38 37 GLY B CA 1
ATOM 1752 C C . GLY B 1 37 ? -9.281 -3.973 -19.031 1 72.38 37 GLY B C 1
ATOM 1753 O O . GLY B 1 37 ? -8.719 -3.863 -20.109 1 72.38 37 GLY B O 1
ATOM 1754 N N . VAL B 1 38 ? -8.75 -4.387 -18.047 1 76.94 38 VAL B N 1
ATOM 1755 C CA . VAL B 1 38 ? -7.301 -4.586 -18.078 1 76.94 38 VAL B CA 1
ATOM 1756 C C . VAL B 1 38 ? -6.988 -6.047 -18.391 1 76.94 38 VAL B C 1
ATOM 1758 O O . VAL B 1 38 ? -6.059 -6.34 -19.156 1 76.94 38 VAL B O 1
ATOM 1761 N N . LEU B 1 39 ? -7.832 -6.969 -17.984 1 84.44 39 LEU B N 1
ATOM 1762 C CA . LEU B 1 39 ? -7.539 -8.398 -18.047 1 84.44 39 LEU B CA 1
ATOM 1763 C C . LEU B 1 39 ? -7.742 -8.93 -19.453 1 84.44 39 LEU B C 1
ATOM 1765 O O . LEU B 1 39 ? -6.926 -9.711 -1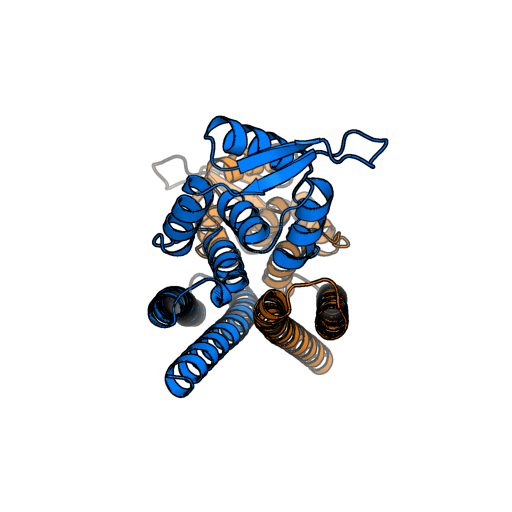9.953 1 84.44 39 LEU B O 1
ATOM 1769 N N . TYR B 1 40 ? -8.797 -8.445 -20.031 1 84.88 40 TYR B N 1
ATOM 1770 C CA . TYR B 1 40 ? -9.141 -9.047 -21.328 1 84.88 40 TYR B CA 1
ATOM 1771 C C . TYR B 1 40 ? -8.148 -8.625 -22.406 1 84.88 40 TYR B C 1
ATOM 1773 O O . TYR B 1 40 ? -7.676 -9.469 -23.172 1 84.88 40 TYR B O 1
ATOM 1781 N N . PRO B 1 41 ? -7.867 -7.398 -22.516 1 90.38 41 PRO B N 1
ATOM 1782 C CA . PRO B 1 41 ? -6.809 -7.031 -23.469 1 90.38 41 PRO B CA 1
ATOM 1783 C C . PRO B 1 41 ? -5.496 -7.758 -23.188 1 90.38 41 PRO B C 1
ATOM 1785 O O . PRO B 1 41 ? -4.773 -8.109 -24.125 1 90.38 41 PRO B O 1
ATOM 1788 N N . LEU B 1 42 ? -5.219 -8.016 -21.984 1 92.38 42 LEU B N 1
ATOM 1789 C CA . LEU B 1 42 ? -4.008 -8.742 -21.625 1 92.38 42 LEU B CA 1
ATOM 1790 C C . LEU B 1 42 ? -4.074 -10.18 -22.125 1 92.38 42 LEU B C 1
ATOM 1792 O O . LEU B 1 42 ? -3.1 -10.695 -22.688 1 92.38 42 LEU B O 1
ATOM 1796 N N . LEU B 1 43 ? -5.207 -10.758 -21.953 1 92.81 43 LEU B N 1
ATOM 1797 C CA . LEU B 1 43 ? -5.379 -12.125 -22.422 1 92.81 43 LEU B CA 1
ATOM 1798 C C . LEU B 1 43 ? -5.223 -12.195 -23.938 1 92.81 43 LEU B C 1
ATOM 1800 O O . LEU B 1 43 ? -4.609 -13.125 -24.469 1 92.81 43 LEU B O 1
ATOM 1804 N N . ASP B 1 44 ? -5.785 -11.227 -24.578 1 92.81 44 ASP B N 1
ATOM 1805 C CA . ASP B 1 44 ? -5.664 -11.164 -26.031 1 92.81 44 ASP B CA 1
ATOM 1806 C C . ASP B 1 44 ? -4.203 -11.031 -26.453 1 92.81 44 ASP B C 1
ATOM 1808 O O . ASP B 1 44 ? -3.764 -11.688 -27.391 1 92.81 44 ASP B O 1
ATOM 1812 N N . LYS B 1 45 ? -3.521 -10.18 -25.781 1 96.31 45 LYS B N 1
ATOM 1813 C CA . LYS B 1 45 ? -2.104 -9.969 -26.062 1 96.31 45 LYS B CA 1
ATOM 1814 C C . LYS B 1 45 ? -1.305 -11.25 -25.844 1 96.31 45 LYS B C 1
ATOM 1816 O O . LYS B 1 45 ? -0.456 -11.602 -26.672 1 96.31 45 LYS B O 1
ATOM 1821 N N . LEU B 1 46 ? -1.554 -11.938 -24.797 1 97.19 46 LEU B N 1
ATOM 1822 C CA . LEU B 1 46 ? -0.856 -13.18 -24.484 1 97.19 46 LEU B CA 1
ATOM 1823 C C . LEU B 1 46 ? -1.143 -14.25 -25.531 1 97.19 46 LEU B C 1
ATOM 1825 O O . LEU B 1 46 ? -0.253 -15.023 -25.891 1 97.19 46 LEU B O 1
ATOM 1829 N N . LYS B 1 47 ? -2.352 -14.297 -25.953 1 96.25 47 LYS B N 1
ATOM 1830 C CA . LYS B 1 47 ? -2.738 -15.227 -27 1 96.25 47 LYS B CA 1
ATOM 1831 C C . LYS B 1 47 ? -2.002 -14.922 -28.312 1 96.25 47 LYS B C 1
ATOM 1833 O O . LYS B 1 47 ? -1.487 -15.828 -28.969 1 96.25 47 LYS B O 1
ATOM 1838 N N . GLN B 1 48 ? -2.01 -13.664 -28.625 1 96.62 48 GLN B N 1
ATOM 1839 C CA . GLN B 1 48 ? -1.323 -13.234 -29.844 1 96.62 48 GLN B CA 1
ATOM 1840 C C . GLN B 1 48 ? 0.158 -13.594 -29.797 1 96.62 48 GLN B C 1
ATOM 1842 O O . GLN B 1 48 ? 0.753 -13.938 -30.812 1 96.62 48 GLN B O 1
ATOM 1847 N N . GLN B 1 49 ? 0.724 -13.547 -28.625 1 97.56 49 GLN B N 1
ATOM 1848 C CA . GLN B 1 49 ? 2.135 -13.859 -28.438 1 97.56 49 GLN B CA 1
ATOM 1849 C C . GLN B 1 49 ? 2.35 -15.359 -28.266 1 97.56 49 GLN B C 1
ATOM 1851 O O . GLN B 1 49 ? 3.473 -15.812 -28.031 1 97.56 49 GLN B O 1
ATOM 1856 N N . GLN B 1 50 ? 1.268 -16.109 -28.312 1 97.75 50 GLN B N 1
ATOM 1857 C CA . GLN B 1 50 ? 1.264 -17.562 -28.25 1 97.75 50 GLN B CA 1
ATOM 1858 C C . GLN B 1 50 ? 1.735 -18.062 -26.875 1 97.75 50 GLN B C 1
ATOM 1860 O O . GLN B 1 50 ? 2.344 -19.125 -26.766 1 97.75 50 GLN B O 1
ATOM 1865 N N . LEU B 1 51 ? 1.535 -17.219 -25.906 1 98.25 51 LEU B N 1
ATOM 1866 C CA . LEU B 1 51 ? 1.885 -17.594 -24.531 1 98.25 51 LEU B CA 1
ATOM 1867 C C . LEU B 1 51 ? 0.747 -18.359 -23.875 1 98.25 51 LEU B C 1
ATOM 1869 O O . LEU B 1 51 ? 0.961 -19.062 -22.891 1 98.25 51 LEU B O 1
ATOM 1873 N N . ILE B 1 52 ? -0.453 -18.125 -24.375 1 97.94 52 ILE B N 1
ATOM 1874 C CA . ILE B 1 52 ? -1.614 -18.891 -23.938 1 97.94 52 ILE B CA 1
ATOM 1875 C C . ILE B 1 52 ? -2.455 -19.281 -25.156 1 97.94 52 ILE B C 1
ATOM 1877 O O . ILE B 1 52 ? -2.268 -18.75 -26.25 1 97.94 52 ILE B O 1
ATOM 1881 N N . LYS B 1 53 ? -3.279 -20.312 -24.953 1 96.56 53 LYS B N 1
ATOM 1882 C CA . LYS B 1 53 ? -4.336 -20.672 -25.906 1 96.56 53 LYS B CA 1
ATOM 1883 C C . LYS B 1 53 ? -5.711 -20.562 -25.25 1 96.56 53 LYS B C 1
ATOM 1885 O O . LYS B 1 53 ? -5.848 -20.719 -24.031 1 96.56 53 LYS B O 1
ATOM 1890 N N . GLN B 1 54 ? -6.641 -20.078 -26.016 1 90.88 54 GLN B N 1
ATOM 1891 C CA . GLN B 1 54 ? -8.008 -19.984 -25.5 1 90.88 54 GLN B CA 1
ATOM 1892 C C . GLN B 1 54 ? -8.953 -20.891 -26.281 1 90.88 54 GLN B C 1
ATOM 1894 O O . GLN B 1 54 ? -8.953 -20.891 -27.516 1 90.88 54 GLN B O 1
ATOM 1899 N N . ASN B 1 55 ? -9.523 -21.812 -25.609 1 83.38 55 ASN B N 1
ATOM 1900 C CA . ASN B 1 55 ? -10.477 -22.734 -26.234 1 83.38 55 ASN B CA 1
ATOM 1901 C C . ASN B 1 55 ? -11.891 -22.516 -25.688 1 83.38 55 ASN B C 1
ATOM 1903 O O . ASN B 1 55 ? -12.07 -22.156 -24.531 1 83.38 55 ASN B O 1
ATOM 1907 N N . ALA B 1 56 ? -12.844 -22.484 -26.703 1 71.94 56 ALA B N 1
ATOM 1908 C CA . ALA B 1 56 ? -14.25 -22.391 -26.312 1 71.94 56 ALA B CA 1
ATOM 1909 C C . ALA B 1 56 ? -14.625 -23.531 -25.375 1 71.94 56 ALA B C 1
ATOM 1911 O O . ALA B 1 56 ? -14.156 -24.656 -25.531 1 71.94 56 ALA B O 1
ATOM 1912 N N . THR B 1 57 ? -15.039 -23.125 -24.172 1 62.91 57 THR B N 1
ATOM 1913 C CA . THR B 1 57 ? -15.508 -24.188 -23.281 1 62.91 57 THR B CA 1
ATOM 1914 C C . THR B 1 57 ? -16.797 -24.812 -23.812 1 62.91 57 THR B C 1
ATOM 1916 O O . THR B 1 57 ? -17.594 -24.141 -24.453 1 62.91 57 THR B O 1
ATOM 1919 N N . ALA B 1 58 ? -16.797 -26.266 -23.953 1 57.03 58 ALA B N 1
ATOM 1920 C CA . ALA B 1 58 ? -17.938 -27 -24.469 1 57.03 58 ALA B CA 1
ATOM 1921 C C . ALA B 1 58 ? -19.234 -26.484 -23.859 1 57.03 58 ALA B C 1
ATOM 1923 O O . ALA B 1 58 ? -20.266 -26.438 -24.531 1 57.03 58 ALA B O 1
ATOM 1924 N N . ASN B 1 59 ? -19.312 -26.578 -22.578 1 52.09 59 ASN B N 1
ATOM 1925 C CA . ASN B 1 59 ? -20.641 -26.516 -21.969 1 52.09 59 ASN B CA 1
ATOM 1926 C C . ASN B 1 59 ? -21.141 -25.078 -21.875 1 52.09 59 ASN B C 1
ATOM 1928 O O . ASN B 1 59 ? -22.203 -24.828 -21.328 1 52.09 59 ASN B O 1
ATOM 1932 N N . ALA B 1 60 ? -20.219 -24.125 -21.859 1 50.56 60 ALA B N 1
ATOM 1933 C CA . ALA B 1 60 ? -20.781 -22.891 -21.344 1 50.56 60 ALA B CA 1
ATOM 1934 C C . ALA B 1 60 ? -21.531 -22.125 -22.438 1 50.56 60 ALA B C 1
ATOM 1936 O O . ALA B 1 60 ? -21.094 -22.078 -23.594 1 50.56 60 ALA B O 1
ATOM 1937 N N . THR B 1 61 ? -22.812 -22.234 -22.344 1 47.75 61 THR B N 1
ATOM 1938 C CA . THR B 1 61 ? -23.703 -21.375 -23.109 1 47.75 61 THR B CA 1
ATOM 1939 C C . THR B 1 61 ? -22.984 -20.109 -23.547 1 47.75 61 THR B C 1
ATOM 1941 O O . THR B 1 61 ? -23.234 -19.578 -24.625 1 47.75 61 THR B O 1
ATOM 1944 N N . ARG B 1 62 ? -22.75 -19.359 -22.469 1 53 62 ARG B N 1
ATOM 1945 C CA . ARG B 1 62 ? -22.109 -18.094 -22.828 1 53 62 ARG B CA 1
ATOM 1946 C C . ARG B 1 62 ? -20.625 -18.281 -23.094 1 53 62 ARG B C 1
ATOM 1948 O O . ARG B 1 62 ? -19.953 -19.047 -22.391 1 53 62 ARG B O 1
ATOM 1955 N N . SER B 1 63 ? -20.125 -18.062 -24.219 1 55.25 63 SER B N 1
ATOM 1956 C CA . SER B 1 63 ? -18.828 -18.172 -24.906 1 55.25 63 SER B CA 1
ATOM 1957 C C . SER B 1 63 ? -17.672 -17.922 -23.938 1 55.25 63 SER B C 1
ATOM 1959 O O . SER B 1 63 ? -17 -16.891 -24.016 1 55.25 63 SER B O 1
ATOM 1961 N N . GLN B 1 64 ? -17.688 -18.453 -22.719 1 68.81 64 GLN B N 1
ATOM 1962 C CA . GLN B 1 64 ? -16.531 -18.156 -21.875 1 68.81 64 GLN B CA 1
ATOM 1963 C C . GLN B 1 64 ? -15.32 -19 -22.297 1 68.81 64 GLN B C 1
ATOM 1965 O O . GLN B 1 64 ? -15.422 -20.219 -22.438 1 68.81 64 GLN B O 1
ATOM 1970 N N . LYS B 1 65 ? -14.32 -18.359 -22.859 1 83.88 65 LYS B N 1
ATOM 1971 C CA . LYS B 1 65 ? -13.086 -19 -23.328 1 83.88 65 LYS B CA 1
ATOM 1972 C C . LYS B 1 65 ? -12.148 -19.312 -22.156 1 83.88 65 LYS B C 1
ATOM 1974 O O . LYS B 1 65 ? -11.984 -18.484 -21.25 1 83.88 65 LYS B O 1
ATOM 1979 N N . GLN B 1 66 ? -11.805 -20.609 -22.109 1 91.88 66 GLN B N 1
ATOM 1980 C CA . GLN B 1 66 ? -10.797 -21 -21.125 1 91.88 66 GLN B CA 1
ATOM 1981 C C . GLN B 1 66 ? -9.391 -20.766 -21.656 1 91.88 66 GLN B C 1
ATOM 1983 O O . GLN B 1 66 ? -9.062 -21.172 -22.781 1 91.88 66 GLN B O 1
ATOM 1988 N N . ALA B 1 67 ? -8.664 -20.109 -20.844 1 94.69 67 ALA B N 1
ATOM 1989 C CA . ALA B 1 67 ? -7.27 -19.875 -21.188 1 94.69 67 ALA B CA 1
ATOM 1990 C C . ALA B 1 67 ? -6.367 -20.969 -20.641 1 94.69 67 ALA B C 1
ATOM 1992 O O . ALA B 1 67 ? -6.539 -21.422 -19.516 1 94.69 67 ALA B O 1
ATOM 1993 N N . GLU B 1 68 ? -5.52 -21.484 -21.531 1 96.5 68 GLU B N 1
ATOM 1994 C CA . GLU B 1 68 ? -4.504 -22.453 -21.156 1 96.5 68 GLU B CA 1
ATOM 1995 C C . GLU B 1 68 ? -3.104 -21.969 -21.5 1 96.5 68 GLU B C 1
ATOM 1997 O O . GLU B 1 68 ? -2.891 -21.391 -22.578 1 96.5 68 GLU B O 1
ATOM 2002 N N . ILE B 1 69 ? -2.189 -22.203 -20.578 1 97.31 69 ILE B N 1
ATOM 2003 C CA . ILE B 1 69 ? -0.823 -21.734 -20.781 1 97.31 69 ILE B CA 1
ATOM 2004 C C . ILE B 1 69 ? -0.098 -22.672 -21.75 1 97.31 69 ILE B C 1
ATOM 2006 O O . ILE B 1 69 ? -0.321 -23.891 -21.734 1 97.31 69 ILE B O 1
ATOM 2010 N N . THR B 1 70 ? 0.729 -22.141 -22.609 1 98.12 70 THR B N 1
ATOM 2011 C CA . THR B 1 70 ? 1.542 -22.922 -23.547 1 98.12 70 THR B CA 1
ATOM 2012 C C . THR B 1 70 ? 2.941 -23.141 -22.984 1 98.12 70 THR B C 1
ATOM 2014 O O . THR B 1 70 ? 3.26 -22.672 -21.891 1 98.12 70 THR B O 1
ATOM 2017 N N . ALA B 1 71 ? 3.803 -23.953 -23.719 1 98.06 71 ALA B N 1
ATOM 2018 C CA . ALA B 1 71 ? 5.199 -24.141 -23.344 1 98.06 71 ALA B CA 1
ATOM 2019 C C . ALA B 1 71 ? 5.938 -22.812 -23.297 1 98.06 71 ALA B C 1
ATOM 2021 O O . ALA B 1 71 ? 6.734 -22.562 -22.391 1 98.06 71 ALA B O 1
ATOM 2022 N N . ALA B 1 72 ? 5.676 -21.984 -24.25 1 98.31 72 ALA B N 1
ATOM 2023 C CA . ALA B 1 72 ? 6.285 -20.656 -24.281 1 98.31 72 ALA B CA 1
ATOM 2024 C C . ALA B 1 72 ? 5.816 -19.812 -23.109 1 98.31 72 ALA B C 1
ATOM 2026 O O . ALA B 1 72 ? 6.594 -19.031 -22.547 1 98.31 72 ALA B O 1
ATOM 2027 N N . GLY B 1 73 ? 4.523 -19.922 -22.781 1 98.25 73 GLY B N 1
ATOM 2028 C CA . GLY B 1 73 ? 3.98 -19.219 -21.625 1 98.25 73 GLY B CA 1
ATOM 2029 C C . GLY B 1 73 ? 4.621 -19.641 -20.312 1 98.25 73 GLY B C 1
ATOM 2030 O O . GLY B 1 73 ? 4.855 -18.797 -19.438 1 98.25 73 GLY B O 1
ATOM 2031 N N . ARG B 1 74 ? 4.887 -20.938 -20.234 1 97.81 74 ARG B N 1
ATOM 2032 C CA . ARG B 1 74 ? 5.547 -21.453 -19.047 1 97.81 74 ARG B CA 1
ATOM 2033 C C . ARG B 1 74 ? 6.945 -20.859 -18.891 1 97.81 74 ARG B C 1
ATOM 2035 O O . ARG B 1 74 ? 7.355 -20.5 -17.781 1 97.81 74 ARG B O 1
ATOM 2042 N N . GLN B 1 75 ? 7.625 -20.812 -20.016 1 97.75 75 GLN B N 1
ATOM 2043 C CA . GLN B 1 75 ? 8.953 -20.219 -20 1 97.75 75 GLN B CA 1
ATOM 2044 C C . GLN B 1 75 ? 8.891 -18.734 -19.625 1 97.75 75 GLN B C 1
ATOM 2046 O O . GLN B 1 75 ? 9.719 -18.25 -18.844 1 97.75 75 GLN B O 1
ATOM 2051 N N . GLN B 1 76 ? 7.938 -18.062 -20.188 1 97.69 76 GLN B N 1
ATOM 2052 C CA . GLN B 1 76 ? 7.758 -16.656 -19.891 1 97.69 76 GLN B CA 1
ATOM 2053 C C . GLN B 1 76 ? 7.453 -16.422 -18.406 1 97.69 76 GLN B C 1
ATOM 2055 O O . GLN B 1 76 ? 7.957 -15.484 -17.797 1 97.69 76 GLN B O 1
ATOM 2060 N N . PHE B 1 77 ? 6.625 -17.281 -17.891 1 97.5 77 PHE B N 1
ATOM 2061 C CA . PHE B 1 77 ? 6.344 -17.203 -16.453 1 97.5 77 PHE B CA 1
ATOM 2062 C C . PHE B 1 77 ? 7.633 -17.266 -15.648 1 97.5 77 PHE B C 1
ATOM 2064 O O . PHE B 1 77 ? 7.859 -16.438 -14.758 1 97.5 77 PHE B O 1
ATOM 2071 N N . HIS B 1 78 ? 8.438 -18.219 -15.945 1 96.75 78 HIS B N 1
ATOM 2072 C CA . HIS B 1 78 ? 9.672 -18.406 -15.195 1 96.75 78 HIS B CA 1
ATOM 2073 C C . HIS B 1 78 ? 10.609 -17.219 -15.352 1 96.75 78 HIS B C 1
ATOM 2075 O O . HIS B 1 78 ? 11.234 -16.781 -14.383 1 96.75 78 HIS B O 1
ATOM 2081 N N . ASP B 1 79 ? 10.656 -16.688 -16.562 1 96.81 79 ASP B N 1
ATOM 2082 C CA . ASP B 1 79 ? 11.484 -15.516 -16.797 1 96.81 79 ASP B CA 1
ATOM 2083 C C . ASP B 1 79 ? 11 -14.328 -15.961 1 96.81 79 ASP B C 1
ATOM 2085 O O . ASP B 1 79 ? 11.812 -13.625 -15.352 1 96.81 79 ASP B O 1
ATOM 2089 N N . LEU B 1 80 ? 9.719 -14.133 -15.922 1 96.19 80 LEU B N 1
ATOM 2090 C CA . LEU B 1 80 ? 9.133 -12.984 -15.242 1 96.19 80 LEU B CA 1
ATOM 2091 C C . LEU B 1 80 ? 9.281 -13.109 -13.727 1 96.19 80 LEU B C 1
ATOM 2093 O O . LEU B 1 80 ? 9.609 -12.133 -13.047 1 96.19 80 LEU B O 1
ATOM 2097 N N . VAL B 1 81 ? 9.008 -14.305 -13.219 1 95.88 81 VAL B N 1
ATOM 2098 C CA . VAL B 1 81 ? 8.984 -14.477 -11.773 1 95.88 81 VAL B CA 1
ATOM 2099 C C . VAL B 1 81 ? 10.391 -14.32 -11.203 1 95.88 81 VAL B C 1
ATOM 2101 O O . VAL B 1 81 ? 10.562 -13.922 -10.055 1 95.88 81 VAL B O 1
ATOM 2104 N N . LEU B 1 82 ? 11.445 -14.586 -12.023 1 95.38 82 LEU B N 1
ATOM 2105 C CA . LEU B 1 82 ? 12.828 -14.516 -11.562 1 95.38 82 LEU B CA 1
ATOM 2106 C C . LEU B 1 82 ? 13.469 -13.195 -11.953 1 95.38 82 LEU B C 1
ATOM 2108 O O . LEU B 1 82 ? 14.602 -12.906 -11.555 1 95.38 82 LEU B O 1
ATOM 2112 N N . GLU B 1 83 ? 12.766 -12.422 -12.703 1 94.75 83 GLU B N 1
ATOM 2113 C CA . GLU B 1 83 ? 13.281 -11.125 -13.133 1 94.75 83 GLU B CA 1
ATOM 2114 C C . GLU B 1 83 ? 13.523 -10.203 -11.93 1 94.75 83 GLU B C 1
ATOM 2116 O O . GLU B 1 83 ? 12.695 -10.141 -11.016 1 94.75 83 GLU B O 1
ATOM 2121 N N . PRO B 1 84 ? 14.695 -9.547 -11.914 1 90.44 84 PRO B N 1
ATOM 2122 C CA . PRO B 1 84 ? 14.914 -8.57 -10.844 1 90.44 84 PRO B CA 1
ATOM 2123 C C . PRO B 1 84 ? 13.805 -7.527 -10.758 1 90.44 84 PRO B C 1
ATOM 2125 O O . PRO B 1 84 ? 13.258 -7.113 -11.789 1 90.44 84 PRO B O 1
ATOM 2128 N N . VAL B 1 85 ? 13.508 -7.184 -9.516 1 89.88 85 VAL B N 1
ATOM 2129 C CA . VAL B 1 85 ? 12.398 -6.254 -9.305 1 89.88 85 VAL B CA 1
ATOM 2130 C C . VAL B 1 85 ? 12.938 -4.832 -9.172 1 89.88 85 VAL B C 1
ATOM 2132 O O . VAL B 1 85 ? 13.859 -4.582 -8.383 1 89.88 85 VAL B O 1
ATOM 2135 N N . THR B 1 86 ? 12.375 -3.969 -9.977 1 83.44 86 THR B N 1
ATOM 2136 C CA . THR B 1 86 ? 12.727 -2.555 -9.891 1 83.44 86 THR B CA 1
ATOM 2137 C C . THR B 1 86 ? 12.031 -1.895 -8.703 1 83.44 86 THR B C 1
ATOM 2139 O O . THR B 1 86 ? 10.867 -2.176 -8.43 1 83.44 86 THR B O 1
ATOM 2142 N N . ILE B 1 87 ? 12.797 -1.038 -8.086 1 78.94 87 ILE B N 1
ATOM 2143 C CA . ILE B 1 87 ? 12.25 -0.367 -6.91 1 78.94 87 ILE B CA 1
ATOM 2144 C C . ILE B 1 87 ? 11.375 0.807 -7.352 1 78.94 87 ILE B C 1
ATOM 2146 O O . ILE B 1 87 ? 11.883 1.798 -7.883 1 78.94 87 ILE B O 1
ATOM 2150 N N . ASN B 1 88 ? 10.102 0.664 -7.145 1 78.81 88 ASN B N 1
ATOM 2151 C CA . ASN B 1 88 ? 9.125 1.712 -7.418 1 78.81 88 ASN B CA 1
ATOM 2152 C C . ASN B 1 88 ? 7.836 1.492 -6.633 1 78.81 88 ASN B C 1
ATOM 2154 O O . ASN B 1 88 ? 7.816 0.743 -5.656 1 78.81 88 ASN B O 1
ATOM 2158 N N . LYS B 1 89 ? 6.805 2.174 -6.98 1 75.19 89 LYS B N 1
ATOM 2159 C CA . LYS B 1 89 ? 5.547 2.119 -6.234 1 75.19 89 LYS B CA 1
ATOM 2160 C C . LYS B 1 89 ? 4.887 0.75 -6.371 1 75.19 89 LYS B C 1
ATOM 2162 O O . LYS B 1 89 ? 4.031 0.384 -5.562 1 75.19 89 LYS B O 1
ATOM 2167 N N . GLN B 1 90 ? 5.242 -0.065 -7.309 1 80 90 GLN B N 1
ATOM 2168 C CA . GLN B 1 90 ? 4.613 -1.357 -7.562 1 80 90 GLN B CA 1
ATOM 2169 C C . GLN B 1 90 ? 5.457 -2.498 -7 1 80 90 GLN B C 1
ATOM 2171 O O . GLN B 1 90 ? 5.059 -3.664 -7.07 1 80 90 GLN B O 1
ATOM 2176 N N . THR B 1 91 ? 6.586 -2.135 -6.406 1 87.56 91 THR B N 1
ATOM 2177 C CA . THR B 1 91 ? 7.547 -3.146 -5.977 1 87.56 91 THR B CA 1
ATOM 2178 C C . THR B 1 91 ? 6.91 -4.102 -4.969 1 87.56 91 THR B C 1
ATOM 2180 O O . THR B 1 91 ? 7.043 -5.32 -5.094 1 87.56 91 THR B O 1
ATOM 2183 N N . GLN B 1 92 ? 6.195 -3.523 -4.008 1 86.88 92 GLN B N 1
ATOM 2184 C CA . GLN B 1 92 ? 5.555 -4.344 -2.986 1 86.88 92 GLN B CA 1
ATOM 2185 C C . GLN B 1 92 ? 4.574 -5.332 -3.607 1 86.88 92 GLN B C 1
ATOM 2187 O O . GLN B 1 92 ? 4.59 -6.52 -3.281 1 86.88 92 GLN B O 1
ATOM 2192 N N . LEU B 1 93 ? 3.814 -4.871 -4.449 1 84.75 93 LEU B N 1
ATOM 2193 C CA . LEU B 1 93 ? 2.818 -5.703 -5.117 1 84.75 93 LEU B CA 1
ATOM 2194 C C . LEU B 1 93 ? 3.488 -6.789 -5.953 1 84.75 93 LEU B C 1
ATOM 2196 O O . LEU B 1 93 ? 3.025 -7.93 -5.984 1 84.75 93 LEU B O 1
ATOM 2200 N N . THR B 1 94 ? 4.551 -6.422 -6.633 1 89.62 94 THR B N 1
ATOM 2201 C CA . THR B 1 94 ? 5.273 -7.379 -7.465 1 89.62 94 THR B CA 1
ATOM 2202 C C . THR B 1 94 ? 5.773 -8.555 -6.625 1 89.62 94 THR B C 1
ATOM 2204 O O . THR B 1 94 ? 5.625 -9.711 -7.016 1 89.62 94 THR B O 1
ATOM 2207 N N . PHE B 1 95 ? 6.32 -8.25 -5.516 1 90.44 95 PHE B N 1
ATOM 2208 C CA . PHE B 1 95 ? 6.828 -9.305 -4.652 1 90.44 95 PHE B CA 1
ATOM 2209 C C . PHE B 1 95 ? 5.684 -10.148 -4.102 1 90.44 95 PHE B C 1
ATOM 2211 O O . PHE B 1 95 ? 5.82 -11.367 -3.949 1 90.44 95 PHE B O 1
ATOM 2218 N N . GLN B 1 96 ? 4.613 -9.5 -3.816 1 87.88 96 GLN B N 1
ATOM 2219 C CA . GLN B 1 96 ? 3.455 -10.242 -3.338 1 87.88 96 GLN B CA 1
ATOM 2220 C C . GLN B 1 96 ? 2.967 -11.234 -4.387 1 87.88 96 GLN B C 1
ATOM 2222 O O . GLN B 1 96 ? 2.627 -12.375 -4.062 1 87.88 96 GLN B O 1
ATOM 2227 N N . ILE B 1 97 ? 2.977 -10.883 -5.566 1 89.25 97 ILE B N 1
ATOM 2228 C CA . ILE B 1 97 ? 2.562 -11.766 -6.652 1 89.25 97 ILE B CA 1
ATOM 2229 C C . ILE B 1 97 ? 3.574 -12.898 -6.812 1 89.25 97 ILE B C 1
ATOM 2231 O O . ILE B 1 97 ? 3.193 -14.062 -6.938 1 89.25 97 ILE B O 1
ATOM 2235 N N . LYS B 1 98 ? 4.863 -12.523 -6.852 1 92.75 98 LYS B N 1
ATOM 2236 C CA . LYS B 1 98 ? 5.898 -13.547 -6.961 1 92.75 98 LYS B CA 1
ATOM 2237 C C . LYS B 1 98 ? 5.754 -14.594 -5.863 1 92.75 98 LYS B C 1
ATOM 2239 O O . LYS B 1 98 ? 5.855 -15.797 -6.125 1 92.75 98 LYS B O 1
ATOM 2244 N N . CYS B 1 99 ? 5.445 -14.148 -4.664 1 91.12 99 CYS B N 1
ATOM 2245 C CA . CYS B 1 99 ? 5.371 -15.031 -3.51 1 91.12 99 CYS B CA 1
ATOM 2246 C C . CYS B 1 99 ? 4.145 -15.938 -3.596 1 91.12 99 CYS B C 1
ATOM 2248 O O . CYS B 1 99 ? 4.098 -16.984 -2.961 1 91.12 99 CYS B O 1
ATOM 2250 N N . ARG B 1 100 ? 3.172 -15.562 -4.387 1 88.06 100 ARG B N 1
ATOM 2251 C CA . ARG B 1 100 ? 1.973 -16.375 -4.57 1 88.06 100 ARG B CA 1
ATOM 2252 C C . ARG B 1 100 ? 2.275 -17.625 -5.395 1 88.06 100 ARG B C 1
ATOM 2254 O O . ARG B 1 100 ? 1.492 -18.578 -5.398 1 88.06 100 ARG B O 1
ATOM 2261 N N . PHE B 1 101 ? 3.408 -17.625 -6.031 1 91.94 101 PHE B N 1
ATOM 2262 C CA . PHE B 1 101 ? 3.693 -18.719 -6.949 1 91.94 101 PHE B CA 1
ATOM 2263 C C . PHE B 1 101 ? 5 -19.406 -6.574 1 91.94 101 PHE B C 1
ATOM 2265 O O . PHE B 1 101 ? 5.668 -20 -7.434 1 91.94 101 PHE B O 1
ATOM 2272 N N . LEU B 1 102 ? 5.363 -19.328 -5.352 1 92.25 102 LEU B N 1
ATOM 2273 C CA . LEU B 1 102 ? 6.598 -19.953 -4.898 1 92.25 102 LEU B CA 1
ATOM 2274 C C . LEU B 1 102 ? 6.555 -21.469 -5.117 1 92.25 102 LEU B C 1
ATOM 2276 O O . LEU B 1 102 ? 7.582 -22.094 -5.398 1 92.25 102 LEU B O 1
ATOM 2280 N N . HIS B 1 103 ? 5.379 -22.078 -5.043 1 90.06 103 HIS B N 1
ATOM 2281 C CA . HIS B 1 103 ? 5.23 -23.531 -5.18 1 90.06 103 HIS B CA 1
ATOM 2282 C C . HIS B 1 103 ? 5.625 -23.984 -6.578 1 90.06 103 HIS B C 1
ATOM 2284 O O . HIS B 1 103 ? 5.875 -25.172 -6.793 1 90.06 103 HIS B O 1
ATOM 2290 N N . LEU B 1 104 ? 5.648 -23.062 -7.523 1 93.56 104 LEU B N 1
ATOM 2291 C CA . LEU B 1 104 ? 5.969 -23.406 -8.906 1 93.56 104 LEU B CA 1
ATOM 2292 C C . LEU B 1 104 ? 7.469 -23.297 -9.156 1 93.56 104 LEU B C 1
ATOM 2294 O O . LEU B 1 104 ? 7.941 -23.609 -10.258 1 93.56 104 LEU B O 1
ATOM 2298 N N . LEU B 1 105 ? 8.242 -22.938 -8.141 1 94.81 105 LEU B N 1
ATOM 2299 C CA . LEU B 1 105 ? 9.672 -22.672 -8.281 1 94.81 105 LEU B CA 1
ATOM 2300 C C . LEU B 1 105 ? 10.484 -23.734 -7.559 1 94.81 105 LEU B C 1
ATOM 2302 O O . LEU B 1 105 ? 9.984 -24.391 -6.641 1 94.81 105 LEU B O 1
ATOM 2306 N N . THR B 1 106 ? 11.734 -23.891 -8.039 1 94.31 106 THR B N 1
ATOM 2307 C CA . THR B 1 106 ? 12.672 -24.75 -7.316 1 94.31 106 THR B CA 1
ATOM 2308 C C . THR B 1 106 ? 13.062 -24.109 -5.988 1 94.31 106 THR B C 1
ATOM 2310 O O . THR B 1 106 ? 12.844 -22.922 -5.773 1 94.31 106 THR B O 1
ATOM 2313 N N . GLY B 1 107 ? 13.625 -24.891 -5.105 1 93.44 107 GLY B N 1
ATOM 2314 C CA . GLY B 1 107 ? 14.086 -24.375 -3.828 1 93.44 107 GLY B CA 1
ATOM 2315 C C . GLY B 1 107 ? 15.031 -23.188 -3.969 1 93.44 107 GLY B C 1
ATOM 2316 O O . GLY B 1 107 ? 14.883 -22.188 -3.271 1 93.44 107 GLY B O 1
ATOM 2317 N N . ASP B 1 108 ? 15.992 -23.328 -4.895 1 94.62 108 ASP B N 1
ATOM 2318 C CA . ASP B 1 108 ? 16.953 -22.25 -5.129 1 94.62 108 ASP B CA 1
ATOM 2319 C C . ASP B 1 108 ? 16.266 -21 -5.652 1 94.62 108 ASP B C 1
ATOM 2321 O O . ASP B 1 108 ? 16.609 -19.891 -5.254 1 94.62 108 ASP B O 1
ATOM 2325 N N . GLU B 1 109 ? 15.312 -21.188 -6.48 1 95.19 109 GLU B N 1
ATOM 2326 C CA . GLU B 1 109 ? 14.586 -20.062 -7.051 1 95.19 109 GLU B CA 1
ATOM 2327 C C . GLU B 1 109 ? 13.719 -19.375 -6 1 95.19 109 GLU B C 1
ATOM 2329 O O . GLU B 1 109 ? 13.602 -18.141 -5.988 1 95.19 109 GLU B O 1
ATOM 2334 N N . GLN B 1 110 ? 13.117 -20.203 -5.141 1 95.25 110 GLN B N 1
ATOM 2335 C CA . GLN B 1 110 ? 12.344 -19.641 -4.039 1 95.25 110 GLN B CA 1
ATOM 2336 C C . GLN B 1 110 ? 13.211 -18.766 -3.143 1 95.25 110 GLN B C 1
ATOM 2338 O O . GLN B 1 110 ? 12.812 -17.656 -2.771 1 95.25 110 GLN B O 1
ATOM 2343 N N . GLN B 1 111 ? 14.383 -19.266 -2.848 1 94.88 111 GLN B N 1
ATOM 2344 C CA . GLN B 1 111 ? 15.312 -18.516 -2 1 94.88 111 GLN B CA 1
ATOM 2345 C C . GLN B 1 111 ? 15.711 -17.203 -2.646 1 94.88 111 GLN B C 1
ATOM 2347 O O . GLN B 1 111 ? 15.797 -16.172 -1.967 1 94.88 111 GLN B O 1
ATOM 2352 N N . ARG B 1 112 ? 15.914 -17.281 -3.898 1 95 112 ARG B N 1
ATOM 2353 C CA . ARG B 1 112 ? 16.312 -16.078 -4.617 1 95 112 ARG B CA 1
ATOM 2354 C C . ARG B 1 112 ? 15.219 -15.008 -4.543 1 95 112 ARG B C 1
ATOM 2356 O O . ARG B 1 112 ? 15.5 -13.844 -4.238 1 95 112 ARG B O 1
ATOM 2363 N N . VAL B 1 113 ? 13.984 -15.414 -4.809 1 95.69 113 VAL B N 1
ATOM 2364 C CA . VAL B 1 113 ? 12.852 -14.492 -4.777 1 95.69 113 VAL B CA 1
ATOM 2365 C C . VAL B 1 113 ? 12.703 -13.898 -3.379 1 95.69 113 VAL B C 1
ATOM 2367 O O . VAL B 1 113 ? 12.555 -12.688 -3.225 1 95.69 113 VAL B O 1
ATOM 2370 N N . LEU B 1 114 ? 12.812 -14.703 -2.352 1 95.5 114 LEU B N 1
ATOM 2371 C CA . LEU B 1 114 ? 12.633 -14.266 -0.973 1 95.5 114 LEU B CA 1
ATOM 2372 C C . LEU B 1 114 ? 13.789 -13.375 -0.533 1 95.5 114 LEU B C 1
ATOM 2374 O O . LEU B 1 114 ? 13.586 -12.422 0.224 1 95.5 114 LEU B O 1
ATOM 2378 N N . LYS B 1 115 ? 14.961 -13.672 -0.988 1 95.38 115 LYS B N 1
ATOM 2379 C CA . LYS B 1 115 ? 16.109 -12.836 -0.656 1 95.38 115 LYS B CA 1
ATOM 2380 C C . LYS B 1 115 ? 15.992 -11.453 -1.287 1 95.38 115 LYS B C 1
ATOM 2382 O O . LYS B 1 115 ? 16.328 -10.453 -0.659 1 95.38 115 LYS B O 1
ATOM 2387 N N . ASP B 1 116 ? 15.531 -11.445 -2.48 1 95.38 116 ASP B N 1
ATOM 2388 C CA . ASP B 1 116 ? 15.273 -10.156 -3.125 1 95.38 116 ASP B CA 1
ATOM 2389 C C . ASP B 1 116 ? 14.211 -9.367 -2.363 1 95.38 116 ASP B C 1
ATOM 2391 O O . ASP B 1 116 ? 14.336 -8.156 -2.188 1 95.38 116 ASP B O 1
ATOM 2395 N N . PHE B 1 117 ? 13.227 -10.055 -1.959 1 94.81 117 PHE B N 1
ATOM 2396 C CA . PHE B 1 117 ? 12.18 -9.422 -1.171 1 94.81 117 PHE B CA 1
ATOM 2397 C C . PHE B 1 117 ? 12.734 -8.883 0.142 1 94.81 117 PHE B C 1
ATOM 2399 O O . PHE B 1 117 ? 12.3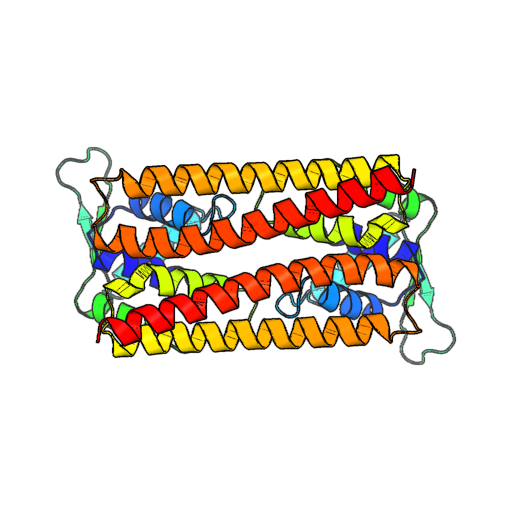98 -7.773 0.558 1 94.81 117 PHE B O 1
ATOM 2406 N N . GLN B 1 118 ? 13.547 -9.648 0.738 1 94.69 118 GLN B N 1
ATOM 2407 C CA . GLN B 1 118 ? 14.18 -9.242 1.991 1 94.69 118 GLN B CA 1
ATOM 2408 C C . GLN B 1 118 ? 15.031 -7.992 1.802 1 94.69 118 GLN B C 1
ATOM 2410 O O . GLN B 1 118 ? 15.008 -7.09 2.641 1 94.69 118 GLN B O 1
ATOM 2415 N N . GLN B 1 119 ? 15.75 -8.016 0.732 1 94.12 119 GLN B N 1
ATOM 2416 C CA . GLN B 1 119 ? 16.562 -6.84 0.436 1 94.12 119 GLN B CA 1
ATOM 2417 C C . GLN B 1 119 ? 15.703 -5.59 0.295 1 94.12 119 GLN B C 1
ATOM 2419 O O . GLN B 1 119 ? 16.062 -4.523 0.803 1 94.12 119 GLN B O 1
ATOM 2424 N N . PHE B 1 120 ? 14.641 -5.738 -0.356 1 92.62 120 PHE B N 1
ATOM 2425 C CA . PHE B 1 120 ? 13.703 -4.633 -0.502 1 92.62 120 PHE B CA 1
ATOM 2426 C C . PHE B 1 120 ? 13.156 -4.203 0.854 1 92.62 120 PHE B C 1
ATOM 2428 O O . PHE B 1 120 ? 13.117 -3.014 1.168 1 92.62 120 PHE B O 1
ATOM 2435 N N . SER B 1 121 ? 12.727 -5.156 1.616 1 93.25 121 SER B N 1
ATOM 2436 C CA . SER B 1 121 ? 12.18 -4.891 2.941 1 93.25 121 SER B CA 1
ATOM 2437 C C . SER B 1 121 ? 13.195 -4.18 3.83 1 93.25 121 SER B C 1
ATOM 2439 O O . SER B 1 121 ? 12.852 -3.236 4.543 1 93.25 121 SER B O 1
ATOM 2441 N N . GLN B 1 122 ? 14.422 -4.613 3.758 1 93 122 GLN B N 1
ATOM 2442 C CA . GLN B 1 122 ? 15.477 -4.027 4.574 1 93 122 GLN B CA 1
ATOM 2443 C C . GLN B 1 122 ? 15.82 -2.613 4.105 1 93 122 GLN B C 1
ATOM 2445 O O . GLN B 1 122 ? 16.141 -1.746 4.922 1 93 122 GLN B O 1
ATOM 2450 N N . PHE B 1 123 ? 15.781 -2.48 2.869 1 90.5 123 PHE B N 1
ATOM 2451 C CA . PHE B 1 123 ? 15.977 -1.143 2.324 1 90.5 123 PHE B CA 1
ATOM 2452 C C . PHE B 1 123 ? 14.898 -0.192 2.822 1 90.5 123 PHE B C 1
ATOM 2454 O O . PHE B 1 123 ? 15.188 0.929 3.24 1 90.5 123 PHE B O 1
ATOM 2461 N N . GLN B 1 124 ? 13.648 -0.595 2.771 1 87.94 124 GLN B N 1
ATOM 2462 C CA . GLN B 1 124 ? 12.539 0.209 3.279 1 87.94 124 GLN B CA 1
ATOM 2463 C C . GLN B 1 124 ? 12.727 0.529 4.758 1 87.94 124 GLN B C 1
ATOM 2465 O O . GLN B 1 124 ? 12.531 1.671 5.184 1 87.94 124 GLN B O 1
ATOM 2470 N N . LEU B 1 125 ? 13.109 -0.471 5.52 1 90.06 125 LEU B N 1
ATOM 2471 C CA . LEU B 1 125 ? 13.328 -0.3 6.953 1 90.06 125 LEU B CA 1
ATOM 2472 C C . LEU B 1 125 ? 14.422 0.731 7.219 1 90.06 125 LEU B C 1
ATOM 2474 O O . LEU B 1 125 ? 14.258 1.605 8.07 1 90.06 125 LEU B O 1
ATOM 2478 N N . ALA B 1 126 ? 15.508 0.601 6.5 1 90.12 126 ALA B N 1
ATOM 2479 C CA . ALA B 1 126 ? 16.625 1.524 6.676 1 90.12 126 ALA B CA 1
ATOM 2480 C C . ALA B 1 126 ? 16.203 2.961 6.375 1 90.12 126 ALA B C 1
ATOM 2482 O O . ALA B 1 126 ? 16.578 3.887 7.098 1 90.12 126 ALA B O 1
ATOM 2483 N N . ASN B 1 127 ? 15.461 3.135 5.352 1 87.31 127 ASN B N 1
ATOM 2484 C CA . ASN B 1 127 ? 14.977 4.461 4.988 1 87.31 127 ASN B CA 1
ATOM 2485 C C . ASN B 1 127 ? 14.055 5.035 6.055 1 87.31 127 ASN B C 1
ATOM 2487 O O . ASN B 1 127 ? 14.117 6.223 6.371 1 87.31 127 ASN B O 1
ATOM 2491 N N . LEU B 1 128 ? 13.172 4.203 6.551 1 87.75 128 LEU B N 1
ATOM 2492 C CA . LEU B 1 128 ? 12.242 4.641 7.586 1 87.75 128 LEU B CA 1
ATOM 2493 C C . LEU B 1 128 ? 12.984 5 8.867 1 87.75 128 LEU B C 1
ATOM 2495 O O . LEU B 1 128 ? 12.609 5.941 9.57 1 87.75 128 LEU B O 1
ATOM 2499 N N . GLU B 1 129 ? 14.055 4.281 9.148 1 89.19 129 GLU B N 1
ATOM 2500 C CA . GLU B 1 129 ? 14.883 4.586 10.312 1 89.19 129 GLU B CA 1
ATOM 2501 C C . GLU B 1 129 ? 15.609 5.914 10.141 1 89.19 129 GLU B C 1
ATOM 2503 O O . GLU B 1 129 ? 15.719 6.699 11.086 1 89.19 129 GLU B O 1
ATOM 2508 N N . GLU B 1 130 ? 16.109 6.117 8.977 1 86.12 130 GLU B N 1
ATOM 2509 C CA . GLU B 1 130 ? 16.75 7.391 8.672 1 86.12 130 GLU B CA 1
ATOM 2510 C C . GLU B 1 130 ? 15.758 8.547 8.797 1 86.12 130 GLU B C 1
ATOM 2512 O O . GLU B 1 130 ? 16.109 9.625 9.281 1 86.12 130 GLU B O 1
ATOM 2517 N N . THR B 1 131 ? 14.609 8.32 8.32 1 83.62 131 THR B N 1
ATOM 2518 C CA . THR B 1 131 ? 13.57 9.336 8.453 1 83.62 131 THR B CA 1
ATOM 2519 C C . THR B 1 131 ? 13.281 9.633 9.922 1 83.62 131 THR B C 1
ATOM 2521 O O . THR B 1 131 ? 13.094 10.797 10.297 1 83.62 131 THR B O 1
ATOM 2524 N N . GLN B 1 132 ? 13.211 8.625 10.688 1 83.69 132 GLN B N 1
ATOM 2525 C CA . GLN B 1 132 ? 12.977 8.805 12.117 1 83.69 132 GLN B CA 1
ATOM 2526 C C . GLN B 1 132 ? 14.062 9.68 12.75 1 83.69 132 GLN B C 1
ATOM 2528 O O . GLN B 1 132 ? 13.758 10.57 13.547 1 83.69 132 GLN B O 1
ATOM 2533 N N . ARG B 1 133 ? 15.305 9.469 12.359 1 83.19 133 ARG B N 1
ATOM 2534 C CA . ARG B 1 133 ? 16.438 10.25 12.867 1 83.19 133 ARG B CA 1
ATOM 2535 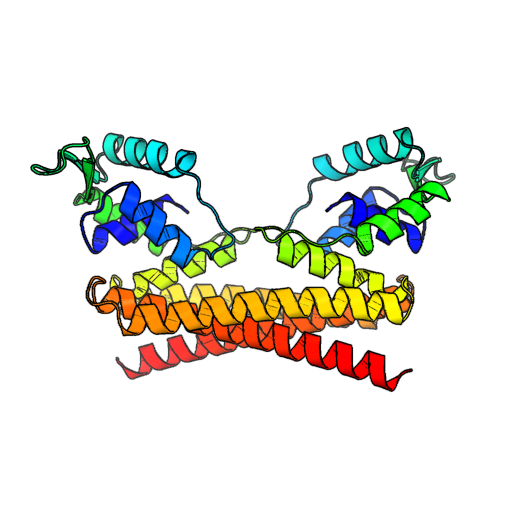C C . ARG B 1 133 ? 16.344 11.695 12.391 1 83.19 133 ARG B C 1
ATOM 2537 O O . ARG B 1 133 ? 16.609 12.625 13.156 1 83.19 133 ARG B O 1
ATOM 2544 N N . TYR B 1 134 ? 15.984 11.805 11.211 1 78.38 134 TYR B N 1
ATOM 2545 C CA . TYR B 1 134 ? 15.867 13.141 10.641 1 78.38 134 TYR B CA 1
ATOM 2546 C C . TYR B 1 134 ? 14.773 13.945 11.344 1 78.38 134 TYR B C 1
ATOM 2548 O O . TYR B 1 134 ? 14.961 15.125 11.641 1 78.38 134 TYR B O 1
ATOM 2556 N N . LEU B 1 135 ? 13.625 13.305 11.547 1 77.69 135 LEU B N 1
ATOM 2557 C CA . LEU B 1 135 ? 12.508 13.984 12.203 1 77.69 135 LEU B CA 1
ATOM 2558 C C . LEU B 1 135 ? 12.875 14.391 13.625 1 77.69 135 LEU B C 1
ATOM 2560 O O . LEU B 1 135 ? 12.469 15.461 14.086 1 77.69 135 LEU B O 1
ATOM 2564 N N . THR B 1 136 ? 13.57 13.672 14.289 1 73.75 136 THR B N 1
ATOM 2565 C CA . THR B 1 136 ? 13.961 13.961 15.664 1 73.75 136 THR B CA 1
ATOM 2566 C C . THR B 1 136 ? 14.953 15.117 15.719 1 73.75 136 THR B C 1
ATOM 2568 O O . THR B 1 136 ? 14.938 15.914 16.656 1 73.75 136 THR B O 1
ATOM 2571 N N . ASP B 1 137 ? 15.688 15.25 14.625 1 67.81 137 ASP B N 1
ATOM 2572 C CA . ASP B 1 137 ? 16.75 16.25 14.594 1 67.81 137 ASP B CA 1
ATOM 2573 C C . ASP B 1 137 ? 16.281 17.531 13.891 1 67.81 137 ASP B C 1
ATOM 2575 O O . ASP B 1 137 ? 17.031 18.516 13.828 1 67.81 137 ASP B O 1
ATOM 2579 N N . SER B 1 138 ? 15.148 17.547 13.227 1 63.56 138 SER B N 1
ATOM 2580 C CA . SER B 1 138 ? 14.812 18.609 12.289 1 63.56 138 SER B CA 1
ATOM 2581 C C . SER B 1 138 ? 14.273 19.844 13.008 1 63.56 138 SER B C 1
ATOM 2583 O O . SER B 1 138 ? 13.195 19.797 13.609 1 63.56 138 SER B O 1
ATOM 2585 N N . PRO B 1 139 ? 15.133 20.828 13.133 1 52.28 139 PRO B N 1
ATOM 2586 C CA . PRO B 1 139 ? 14.773 22.141 13.68 1 52.28 139 PRO B CA 1
ATOM 2587 C C . PRO B 1 139 ? 13.695 22.844 12.859 1 52.28 139 PRO B C 1
ATOM 2589 O O . PRO B 1 139 ? 13.07 23.781 13.344 1 52.28 139 PRO B O 1
ATOM 2592 N N . ARG B 1 140 ? 13.609 22.516 11.594 1 53.53 140 ARG B N 1
ATOM 2593 C CA . ARG B 1 140 ? 12.883 23.406 10.688 1 53.53 140 ARG B CA 1
ATOM 2594 C C . ARG B 1 140 ? 11.406 23.047 10.633 1 53.53 140 ARG B C 1
ATOM 2596 O O . ARG B 1 140 ? 10.602 23.797 10.086 1 53.53 140 ARG B O 1
ATOM 2603 N N . MET B 1 141 ? 11.062 21.875 11.188 1 58.97 141 MET B N 1
ATOM 2604 C CA . MET B 1 141 ? 9.641 21.547 11.172 1 58.97 141 MET B CA 1
ATOM 2605 C C . MET B 1 141 ? 8.961 22 12.461 1 58.97 141 MET B C 1
ATOM 2607 O O . MET B 1 141 ? 9.602 22.078 13.508 1 58.97 141 MET B O 1
ATOM 2611 N N . VAL B 1 142 ? 7.84 22.625 12.25 1 60.16 142 VAL B N 1
ATOM 2612 C CA . VAL B 1 142 ? 7.066 22.922 13.445 1 60.16 142 VAL B CA 1
ATOM 2613 C C . VAL B 1 142 ? 6.992 21.688 14.336 1 60.16 142 VAL B C 1
ATOM 2615 O O . VAL B 1 142 ? 6.797 20.578 13.844 1 60.16 142 VAL B O 1
ATOM 2618 N N . ALA B 1 143 ? 7.453 21.859 15.461 1 61.88 143 ALA B N 1
ATOM 2619 C CA . ALA B 1 143 ? 7.559 20.797 16.453 1 61.88 143 ALA B CA 1
ATOM 2620 C C . ALA B 1 143 ? 6.359 19.859 16.391 1 61.88 143 ALA B C 1
ATOM 2622 O O . ALA B 1 143 ? 6.516 18.641 16.453 1 61.88 143 ALA B O 1
ATOM 2623 N N . GLU B 1 144 ? 5.18 20.438 16.219 1 66.94 144 GLU B N 1
ATOM 2624 C CA . GLU B 1 144 ? 3.967 19.641 16.234 1 66.94 144 GLU B CA 1
ATOM 2625 C C . GLU B 1 144 ? 3.84 18.797 14.977 1 66.94 144 GLU B C 1
ATOM 2627 O O . GLU B 1 144 ? 3.352 17.656 15.023 1 66.94 144 GLU B O 1
ATOM 2632 N N . ASP B 1 145 ? 4.379 19.281 13.914 1 74.69 145 ASP B N 1
ATOM 2633 C CA . ASP B 1 145 ? 4.402 18.531 12.664 1 74.69 145 ASP B CA 1
ATOM 2634 C C . ASP B 1 145 ? 5.316 17.312 12.766 1 74.69 145 ASP B C 1
ATOM 2636 O O . ASP B 1 145 ? 5 16.25 12.234 1 74.69 145 ASP B O 1
ATOM 2640 N N . VAL B 1 146 ? 6.273 17.547 13.586 1 76.44 146 VAL B N 1
ATOM 2641 C CA . VAL B 1 146 ? 7.254 16.484 13.766 1 76.44 146 VAL B CA 1
ATOM 2642 C C . VAL B 1 146 ? 6.625 15.328 14.547 1 76.44 146 VAL B C 1
ATOM 2644 O O . VAL B 1 146 ? 6.883 14.164 14.258 1 76.44 146 VAL B O 1
ATOM 2647 N N . ILE B 1 147 ? 5.766 15.703 15.469 1 81.88 147 ILE B N 1
ATOM 2648 C CA . ILE B 1 147 ? 5.145 14.688 16.312 1 81.88 147 ILE B CA 1
ATOM 2649 C C . ILE B 1 147 ? 4.234 13.797 15.469 1 81.88 147 ILE B C 1
ATOM 2651 O O . ILE B 1 147 ? 4.305 12.57 15.555 1 81.88 147 ILE B O 1
ATOM 2655 N N . ASP B 1 148 ? 3.41 14.383 14.672 1 86.12 148 ASP B N 1
ATOM 2656 C CA . ASP B 1 148 ? 2.512 13.625 13.805 1 86.12 148 ASP B CA 1
ATOM 2657 C C . ASP B 1 148 ? 3.295 12.805 12.789 1 86.12 148 ASP B C 1
ATOM 2659 O O . ASP B 1 148 ? 2.951 11.648 12.516 1 86.12 148 ASP B O 1
ATOM 2663 N N . ALA B 1 149 ? 4.328 13.391 12.305 1 83.56 149 ALA B N 1
ATOM 2664 C CA . ALA B 1 149 ? 5.164 12.688 11.336 1 83.56 149 ALA B CA 1
ATOM 2665 C C . ALA B 1 149 ? 5.844 11.477 11.969 1 83.56 149 ALA B C 1
ATOM 2667 O O . ALA B 1 149 ? 5.914 10.406 11.359 1 83.56 149 ALA B O 1
ATOM 2668 N N . ASP B 1 150 ? 6.324 11.719 13.109 1 85.56 150 ASP B N 1
ATOM 2669 C CA . ASP B 1 150 ? 7.008 10.641 13.812 1 85.56 150 ASP B CA 1
ATOM 2670 C C . ASP B 1 150 ? 6.047 9.5 14.156 1 85.56 150 ASP B C 1
ATOM 2672 O O . ASP B 1 150 ? 6.414 8.328 14.086 1 85.56 150 ASP B O 1
ATOM 2676 N N . ARG B 1 151 ? 4.852 9.852 14.523 1 87.06 151 ARG B N 1
ATOM 2677 C CA . ARG B 1 151 ? 3.824 8.859 14.805 1 87.06 151 ARG B CA 1
ATOM 2678 C C . ARG B 1 151 ? 3.559 7.98 13.586 1 87.06 151 ARG B C 1
ATOM 2680 O O . ARG B 1 151 ? 3.529 6.754 13.688 1 87.06 151 ARG B O 1
ATOM 2687 N N . LEU B 1 152 ? 3.402 8.578 12.531 1 87.12 152 LEU B N 1
ATOM 2688 C CA . LEU B 1 152 ? 3.119 7.84 11.305 1 87.12 152 LEU B CA 1
ATOM 2689 C C . LEU B 1 152 ? 4.328 7.02 10.875 1 87.12 152 LEU B C 1
ATOM 2691 O O . LEU B 1 152 ? 4.184 5.887 10.414 1 87.12 152 LEU B O 1
ATOM 2695 N N . ASN B 1 153 ? 5.52 7.625 11 1 88.31 153 ASN B N 1
ATOM 2696 C CA . ASN B 1 153 ? 6.738 6.898 10.664 1 88.31 153 ASN B CA 1
ATOM 2697 C C . ASN B 1 153 ? 6.898 5.648 11.523 1 88.31 153 ASN B C 1
ATOM 2699 O O . ASN B 1 153 ? 7.367 4.613 11.047 1 88.31 153 ASN B O 1
ATOM 2703 N N . THR B 1 154 ? 6.547 5.809 12.734 1 90.31 154 THR B N 1
ATOM 2704 C CA . THR B 1 154 ? 6.621 4.672 13.648 1 90.31 154 THR B CA 1
ATOM 2705 C C . THR B 1 154 ? 5.711 3.541 13.18 1 90.31 154 THR B C 1
ATOM 2707 O O . THR B 1 154 ? 6.109 2.373 13.188 1 90.31 154 THR B O 1
ATOM 2710 N N . LEU B 1 155 ? 4.5 3.863 12.75 1 90.75 155 LEU B N 1
ATOM 2711 C CA . LEU B 1 155 ? 3.602 2.857 12.195 1 90.75 155 LEU B CA 1
ATOM 2712 C C . LEU B 1 155 ? 4.234 2.17 10.992 1 90.75 155 LEU B C 1
ATOM 2714 O O . LEU B 1 155 ? 4.219 0.941 10.891 1 90.75 155 LEU B O 1
ATOM 2718 N N . GLN B 1 156 ? 4.801 2.936 10.117 1 89.56 156 GLN B N 1
ATOM 2719 C CA . GLN B 1 156 ? 5.434 2.389 8.922 1 89.56 156 GLN B CA 1
ATOM 2720 C C . GLN B 1 156 ? 6.602 1.479 9.289 1 89.56 156 GLN B C 1
ATOM 2722 O O . GLN B 1 156 ? 6.797 0.431 8.664 1 89.56 156 GLN B O 1
ATOM 2727 N N . LEU B 1 157 ? 7.355 1.929 10.312 1 91.19 157 LEU B N 1
ATOM 2728 C CA . LEU B 1 157 ? 8.477 1.128 10.789 1 91.19 157 LEU B CA 1
ATOM 2729 C C . LEU B 1 157 ? 8 -0.209 11.344 1 91.19 157 LEU B C 1
ATOM 2731 O O . LEU B 1 157 ? 8.586 -1.254 11.047 1 91.19 157 LEU B O 1
ATOM 2735 N N . MET B 1 158 ? 6.945 -0.14 12.117 1 93.62 158 MET B N 1
ATOM 2736 C CA . MET B 1 158 ? 6.406 -1.356 12.719 1 93.62 158 MET B CA 1
ATOM 2737 C C . MET B 1 158 ? 5.914 -2.322 11.648 1 93.62 158 MET B C 1
ATOM 2739 O O . MET B 1 158 ? 6.18 -3.523 11.719 1 93.62 158 MET B O 1
ATOM 2743 N N . ARG B 1 159 ? 5.25 -1.832 10.672 1 92.25 159 ARG B N 1
ATOM 2744 C CA . ARG B 1 159 ? 4.762 -2.672 9.578 1 92.25 159 ARG B CA 1
ATOM 2745 C C . ARG B 1 159 ? 5.918 -3.254 8.773 1 92.25 159 ARG B C 1
ATOM 2747 O O . ARG B 1 159 ? 5.895 -4.43 8.406 1 92.25 159 ARG B O 1
ATOM 2754 N N . ALA B 1 160 ? 6.883 -2.379 8.5 1 92 160 ALA B N 1
ATOM 2755 C CA . ALA B 1 160 ? 8.047 -2.828 7.738 1 92 160 ALA B CA 1
ATOM 2756 C C . ALA B 1 160 ? 8.812 -3.914 8.492 1 92 160 ALA B C 1
ATOM 2758 O O . ALA B 1 160 ? 9.32 -4.855 7.879 1 92 160 ALA B O 1
ATOM 2759 N N . GLN B 1 161 ? 8.898 -3.742 9.758 1 94.81 161 GLN B N 1
ATOM 2760 C CA . GLN B 1 161 ? 9.594 -4.73 10.578 1 94.81 161 GLN B CA 1
ATOM 2761 C C . GLN B 1 161 ? 8.875 -6.074 10.555 1 94.81 161 GLN B C 1
ATOM 2763 O O . GLN B 1 161 ? 9.516 -7.125 10.492 1 94.81 161 GLN B O 1
ATOM 2768 N N . VAL B 1 162 ? 7.574 -6.051 10.641 1 95.5 162 VAL B N 1
ATOM 2769 C CA . VAL B 1 162 ? 6.781 -7.273 10.578 1 95.5 162 VAL B CA 1
ATOM 2770 C C . VAL B 1 162 ? 7.039 -7.992 9.25 1 95.5 162 VAL B C 1
ATOM 2772 O O . VAL B 1 162 ? 7.223 -9.211 9.227 1 95.5 162 VAL B O 1
ATOM 2775 N N . GLN B 1 163 ? 7.023 -7.258 8.195 1 94.56 163 GLN B N 1
ATOM 2776 C CA . GLN B 1 163 ? 7.293 -7.84 6.887 1 94.56 163 GLN B CA 1
ATOM 2777 C C . GLN B 1 163 ? 8.688 -8.461 6.836 1 94.56 163 GLN B C 1
ATOM 2779 O O . GLN B 1 163 ? 8.859 -9.578 6.34 1 94.56 163 GLN B O 1
ATOM 2784 N N . ASP B 1 164 ? 9.672 -7.715 7.305 1 95.75 164 ASP B N 1
ATOM 2785 C CA . ASP B 1 164 ? 11.039 -8.219 7.301 1 95.75 164 ASP B CA 1
ATOM 2786 C C . ASP B 1 164 ? 11.148 -9.508 8.117 1 95.75 164 ASP B C 1
ATOM 2788 O O . ASP B 1 164 ? 11.805 -10.461 7.691 1 95.75 164 ASP B O 1
ATOM 2792 N N . ASP B 1 165 ? 10.555 -9.508 9.297 1 96 165 ASP B N 1
ATOM 2793 C CA . ASP B 1 165 ? 10.562 -10.695 10.148 1 96 165 ASP B CA 1
ATOM 2794 C C . ASP B 1 165 ? 9.883 -11.875 9.461 1 96 165 ASP B C 1
ATOM 2796 O O . ASP B 1 165 ? 10.352 -13.008 9.555 1 96 165 ASP B O 1
ATOM 2800 N N . TRP B 1 166 ? 8.766 -11.594 8.82 1 95.81 166 TRP B N 1
ATOM 2801 C CA . TRP B 1 166 ? 8.031 -12.625 8.102 1 95.81 166 TRP B CA 1
ATOM 2802 C C . TRP B 1 166 ? 8.891 -13.234 7 1 95.81 166 TRP B C 1
ATOM 2804 O O . TRP B 1 166 ? 8.945 -14.461 6.852 1 95.81 166 TRP B O 1
ATOM 2814 N N . ILE B 1 167 ? 9.57 -12.406 6.262 1 96.12 167 ILE B N 1
ATOM 2815 C CA . ILE B 1 167 ? 10.414 -12.883 5.168 1 96.12 167 ILE B CA 1
ATOM 2816 C C . ILE B 1 167 ? 11.539 -13.75 5.723 1 96.12 167 ILE B C 1
ATOM 2818 O O . ILE B 1 167 ? 11.844 -14.812 5.172 1 96.12 167 ILE B O 1
ATOM 2822 N N . ALA B 1 168 ? 12.156 -13.281 6.773 1 94.5 168 ALA B N 1
ATOM 2823 C CA . ALA B 1 168 ? 13.227 -14.039 7.418 1 94.5 168 ALA B CA 1
ATOM 2824 C C . ALA B 1 168 ? 12.742 -15.422 7.844 1 94.5 168 ALA B C 1
ATOM 2826 O O . ALA B 1 168 ? 13.461 -16.406 7.703 1 94.5 168 ALA B O 1
ATOM 2827 N N . GLU B 1 169 ? 11.539 -15.484 8.344 1 94.75 169 GLU B N 1
ATOM 2828 C CA . GLU B 1 169 ? 10.961 -16.75 8.758 1 94.75 169 GLU B CA 1
ATOM 2829 C C . GLU B 1 169 ? 10.727 -17.672 7.566 1 94.75 169 GLU B C 1
ATOM 2831 O O . GLU B 1 169 ? 10.961 -18.891 7.656 1 94.75 169 GLU B O 1
ATOM 2836 N N . GLN B 1 170 ? 10.195 -17.094 6.453 1 93.69 170 GLN B N 1
ATOM 2837 C CA . GLN B 1 170 ? 10 -17.891 5.25 1 93.69 170 GLN B CA 1
ATOM 2838 C C . GLN B 1 170 ? 11.32 -18.453 4.742 1 93.69 170 GLN B C 1
ATOM 2840 O O . GLN B 1 170 ? 11.383 -19.625 4.336 1 93.69 170 GLN B O 1
ATOM 2845 N N . LEU B 1 171 ? 12.352 -17.656 4.781 1 94.12 171 LEU B N 1
ATOM 2846 C CA . LEU B 1 171 ? 13.672 -18.094 4.332 1 94.12 171 LEU B CA 1
ATOM 2847 C C . LEU B 1 171 ? 14.219 -19.203 5.227 1 94.12 171 LEU B C 1
ATOM 2849 O O . LEU B 1 171 ? 14.805 -20.172 4.738 1 94.12 171 LEU B O 1
ATOM 2853 N N . ALA B 1 172 ? 14.008 -19.078 6.492 1 93.44 172 ALA B N 1
ATOM 2854 C CA . ALA B 1 172 ? 14.469 -20.078 7.453 1 93.44 172 ALA B CA 1
ATOM 2855 C C . ALA B 1 172 ? 13.773 -21.422 7.223 1 93.44 172 ALA B C 1
ATOM 2857 O O . ALA B 1 172 ? 14.398 -22.469 7.32 1 93.44 172 ALA B O 1
ATOM 2858 N N . GLN B 1 173 ? 12.469 -21.375 6.895 1 90.12 173 GLN B N 1
ATOM 2859 C CA . GLN B 1 173 ? 11.703 -22.594 6.66 1 90.12 173 GLN B CA 1
ATOM 2860 C C . GLN B 1 173 ? 12.156 -23.297 5.387 1 90.12 173 GLN B C 1
ATOM 2862 O O . GLN B 1 173 ? 12.156 -24.531 5.32 1 90.12 173 GLN B O 1
ATOM 2867 N N . LEU B 1 174 ? 12.484 -22.531 4.398 1 87.19 174 LEU B N 1
ATOM 2868 C CA . LEU B 1 174 ? 12.969 -23.109 3.15 1 87.19 174 LEU B CA 1
ATOM 2869 C C . LEU B 1 174 ? 14.328 -23.781 3.346 1 87.19 174 LEU B C 1
ATOM 2871 O O . LEU B 1 174 ? 14.625 -24.797 2.715 1 87.19 174 LEU B O 1
ATOM 2875 N N . THR B 1 175 ? 15.18 -23.203 4.148 1 81.88 175 THR B N 1
ATOM 2876 C CA . THR B 1 175 ? 16.516 -23.75 4.395 1 81.88 175 THR B CA 1
ATOM 2877 C C . THR B 1 175 ? 16.438 -25.031 5.223 1 81.88 175 THR B C 1
ATOM 2879 O O . THR B 1 175 ? 17.266 -25.922 5.059 1 81.88 175 THR B O 1
ATOM 2882 N N . GLU B 1 176 ? 15.453 -25.125 6.094 1 77 176 GLU B N 1
ATOM 2883 C CA . GLU B 1 176 ? 15.297 -26.312 6.926 1 77 176 GLU B CA 1
ATOM 2884 C C . GLU B 1 176 ? 14.734 -27.484 6.117 1 77 176 GLU B C 1
ATOM 2886 O O . GLU B 1 176 ? 15.023 -28.641 6.418 1 77 176 GLU B O 1
ATOM 2891 N N . GLU B 1 177 ? 13.875 -27.203 5.16 1 68.5 177 GLU B N 1
ATOM 2892 C CA . GLU B 1 177 ? 13.281 -28.25 4.34 1 68.5 177 GLU B CA 1
ATOM 2893 C C . GLU B 1 177 ? 14.281 -28.797 3.33 1 68.5 177 GLU B C 1
ATOM 2895 O O . GLU B 1 177 ? 14.07 -29.875 2.758 1 68.5 177 GLU B O 1
ATOM 2900 N N . GLU B 1 178 ? 15.422 -28.141 3.08 1 57.75 178 GLU B N 1
ATOM 2901 C CA . GLU B 1 178 ? 16.484 -28.734 2.281 1 57.75 178 GLU B CA 1
ATOM 2902 C C . GLU B 1 178 ? 17.422 -29.578 3.145 1 57.75 178 GLU B C 1
ATOM 2904 O O . GLU B 1 178 ? 17.688 -29.234 4.301 1 57.75 178 GLU B O 1
#

Nearest PDB structures (foldseek):
  5x11-assembly2_E  TM=4.692E-01  e=2.462E-08  Bacillus spizizenii str. W23
  5x11-assembly3_C  TM=4.460E-01  e=1.751E-08  Bacillus spizizenii str. W23
  5x11-assembly1_B  TM=4.667E-01  e=3.461E-08  Bacillus spizizenii str. W23
  5x11-assembly4_G  TM=4.757E-01  e=1.604E-07  Bacillus spizizenii str. W23
  3l9f-assembly2_C  TM=4.374E-01  e=2.663E-05  Streptococcus mutans UA159

Sequence (356 aa):
MYELFVLGQLMDQPMTGYQLRKALKFIVGEEQTVSYGVLYPLLDKLKQQQLIKQNATANATRSQKQAEITAAGRQQFHDLVLEPVTINKQTQLTFQIKCRFLHLLTGDEQQRVLKDFQQFSQFQLANLEETQRYLTDSPRMVAEDVIDADRLNTLQLMRAQVQDDWIAEQLAQLTEEEMYELFVLGQLMDQPMTGYQLRKALKFIVGEEQTVSYGVLYPLLDKLKQQQLIKQNATANATRSQKQAEITAAGRQQFHDLVLEPVTINKQTQLTFQIKCRFLHLLTGDEQQRVLKDFQQFSQFQLANLEETQRYLTDSPRMVAEDVIDADRLNTLQLMRAQVQDDWIAEQLAQLTEEE

Solvent-accessible surface area (backbone atoms only — not comparable to full-atom values): 19260 Å² total; per-residue (Å²): 108,64,62,52,49,52,43,50,52,25,70,77,41,67,39,33,70,66,54,50,52,57,51,47,31,70,69,69,29,85,45,44,75,78,51,71,75,57,53,51,59,48,51,51,51,35,37,75,69,50,24,29,43,70,43,76,43,87,78,47,83,64,84,52,43,33,33,34,58,33,76,59,23,52,51,48,34,54,52,55,62,68,46,84,80,65,91,46,72,55,35,67,58,47,49,54,53,45,48,44,46,38,78,81,46,53,72,70,54,38,49,51,52,49,49,53,48,39,50,51,34,49,50,52,41,52,52,45,51,50,48,51,53,46,52,76,64,45,80,83,49,57,67,60,49,36,52,26,44,48,54,52,46,49,53,52,41,53,34,35,48,49,51,38,53,50,44,52,49,54,53,52,53,56,58,66,74,98,111,64,59,52,50,52,42,51,52,26,70,76,41,68,40,33,70,66,55,50,50,58,51,48,32,69,69,70,29,84,45,44,75,77,51,70,74,58,52,51,59,48,49,52,50,35,38,75,69,50,25,28,45,71,43,75,43,87,79,47,82,66,83,52,41,32,34,33,58,33,76,58,21,52,52,46,34,53,53,54,63,66,45,83,80,66,90,46,71,56,36,67,59,48,50,54,52,45,49,43,46,39,77,80,44,55,72,70,53,38,50,50,51,49,49,53,47,38,51,51,34,4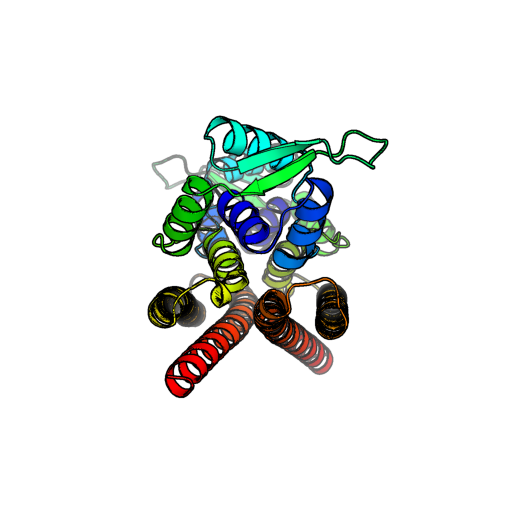9,49,53,40,52,53,46,50,49,47,52,54,46,52,76,65,46,81,83,49,57,68,60,50,36,51,25,44,47,53,53,47,48,52,52,42,53,36,35,48,49,52,36,53,50,43,52,50,54,53,52,53,57,57,65,74,98

Organism: Levilactobacillus brevis (strain ATCC 367 / BCRC 12310 / CIP 105137 / JCM 1170 / LMG 11437 / NCIMB 947 / NCTC 947) (NCBI:txid387344)

pLDDT: mean 85.0, std 12.87, range [47.44, 98.31]

Foldseek 3Di:
DLLLQVLLVQVVHWDFLVRSQVVVCVQVDVVDRPDSVVSPVSLVVCVVVVQWDWDQDVPDPPRTTIIHGDPNVVVVSVCQLQDQADDDPCRVVSLSSSQVRLVVDDLVSSLNSLVSVLVVLVVQLVVLVVVLVCLVVPPVDDVVVSVVVNVVSVVSNVVSVVSNVVSVVVNVVSVVVD/DLLLQVLLVQVVHWDFLVRSQVVVCVQQHVVDRPDSVVSPVSLVVCVVVVQWDWDQDVPDPPRTTIIHGDPNVVVVSVCQLQDQADDDPCRVVSLSSSQVRLVVDDLVSSLNSLVSVLVVLVVQLVVLVVVLVCLVVPPPDDVVVSVVVNVVSVVSNVVSVVSNVVSVVVNVVSVVVD